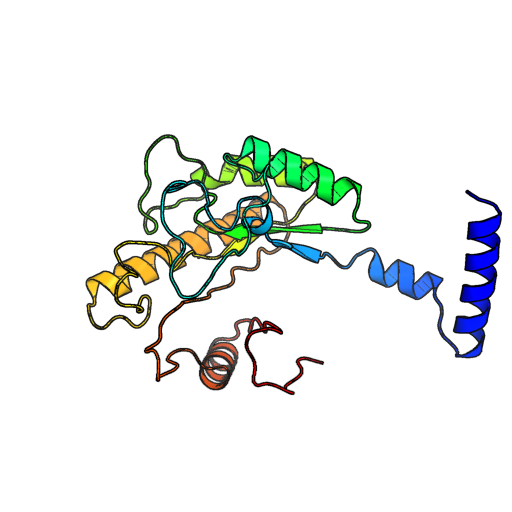Protein AF-A0A3L7LT89-F1 (afdb_monomer)

Mean predicted aligned error: 3.93 Å

Sequence (226 aa):
MNPALEQAWQLARQRYADIDVDVEQALTLLDPLPVSMNCWQGDDVAGFEDPSGALTGGVQATGNYPGKATNPEQLRADLEQAFSLIPGPKRLNLHAIYLEAEQPVARNAIEPAHFSRWVAWAREHQLGLDFNPTCFSYPLSADSFTLSHADDNIRQFWIEHCQASRRISAYFSRELGTASVMNIWVPDRLKDLTVGSAAFYLAYATSRGTALCMDAGHFHPTEVIS

Secondary structure (DSSP, 8-state):
--HHHHHHHHHHHHHHHTTT--HHHHHHHHTT--EEEEGGGTTTT-TTT-TTSPP-TT-------S----SHHHHHHHHHHHHHHS-S-EEEEEEGGG---SS---GGG--GGGGHHHHHHHHHTT-EEEEE---SSSGGGTTS-STT-SSHHHHHHHHHHHHHHHHHHHHHHHHHSSPPPB------EETTEESS-HHHHHHHHHHHT------TTSS-TT----

pLDDT: mean 95.19, std 5.86, range [66.88, 98.94]

Foldseek 3Di:
DPPVVVVVVVVVQVVCVVVVDHVVVVVVVQQADAAADELCVQAFVCADLHNPFDFDLPDGDDDDDPDGDDAPVSSLVVVVVVVVVDDHHYAYEDELSNFADPDRDQLLRDALVRCVVVLVSCQVVLHQYAYEYDQTRDPLCVVQDACPDPDPVRNVSSVSSLVRRVNNQVVSCVSNVHHYHYDYDGSRADPPGDPDDPVNQVVVCVVPVHDDDDDQVPDDVVDDPD

Nearest PDB structures (foldseek):
  1de5-assembly1_C  TM=9.778E-01  e=6.090E-29  Escherichia coli
  1d8w-assembly1_A  TM=9.162E-01  e=1.049E-26  Escherichia coli
  1d8w-assembly1_C  TM=9.107E-01  e=1.637E-26  Escherichia coli
  8jq5-assembly1_A  TM=9.780E-01  e=2.379E-21  Lacticaseibacillus rhamnosus
  8jq5-assembly1_C  TM=9.330E-01  e=3.222E-20  Lacticaseibacillus rhamnosus

Solvent-accessible surface area (backbone atoms only — not comparable to full-atom values): 13272 Å² total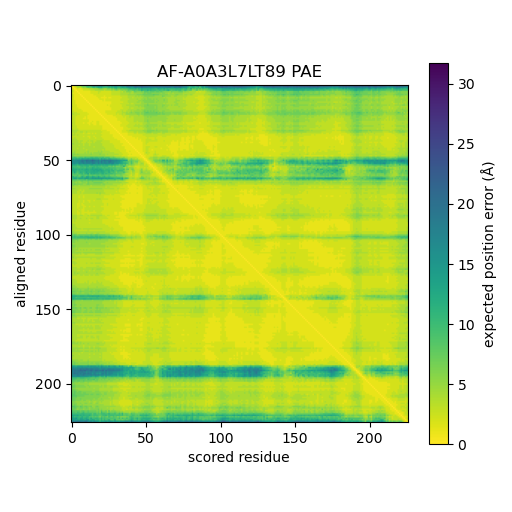; per-residue (Å²): 131,60,69,70,57,53,54,51,48,55,54,51,48,50,61,36,45,78,72,78,39,62,61,69,60,50,51,63,65,49,52,78,54,61,50,69,43,64,56,46,75,45,37,63,62,38,47,59,75,48,65,85,59,70,76,43,58,85,53,81,71,81,82,84,76,84,83,58,34,88,49,74,68,50,36,50,53,55,49,51,58,52,50,76,75,46,84,67,44,48,25,43,29,41,50,55,42,63,42,55,69,98,59,93,71,59,69,50,69,47,54,52,75,33,44,46,66,58,52,53,52,29,58,78,71,71,30,46,48,29,29,24,47,67,54,42,62,44,83,74,27,71,84,35,30,28,81,77,34,87,53,64,68,50,18,48,46,43,49,39,17,45,52,27,38,51,55,30,24,52,44,42,19,69,77,59,77,42,87,28,56,67,53,86,64,70,47,37,39,53,101,91,41,79,68,79,39,73,68,56,49,52,53,49,18,67,78,66,78,48,85,74,88,83,58,92,87,77,59,60,91,92,63,77,97,123

Structure (mmCIF, N/CA/C/O backbone):
data_AF-A0A3L7LT89-F1
#
_entry.id   AF-A0A3L7LT89-F1
#
loop_
_atom_site.group_PDB
_atom_site.id
_atom_site.type_symbol
_atom_site.label_atom_id
_atom_site.label_alt_id
_atom_site.label_comp_id
_atom_site.label_asym_id
_atom_site.label_entity_id
_atom_site.label_seq_id
_atom_site.pdbx_PDB_ins_code
_atom_site.Cartn_x
_atom_site.Cartn_y
_atom_site.Cartn_z
_atom_site.occupancy
_atom_site.B_iso_or_equiv
_atom_site.auth_seq_id
_atom_site.auth_comp_id
_atom_site.auth_asym_id
_atom_site.auth_atom_id
_atom_site.pdbx_PDB_model_num
ATOM 1 N N . MET A 1 1 ? -6.020 13.008 33.464 1.00 66.88 1 MET A N 1
ATOM 2 C CA . MET A 1 1 ? -6.968 13.237 32.353 1.00 66.88 1 MET A CA 1
ATOM 3 C C . MET A 1 1 ? -7.622 14.601 32.554 1.00 66.88 1 MET A C 1
ATOM 5 O O . MET A 1 1 ? -7.795 14.995 33.702 1.00 66.88 1 MET A O 1
ATOM 9 N N . ASN A 1 2 ? -7.901 15.354 31.487 1.00 93.12 2 ASN A N 1
ATOM 10 C CA . ASN A 1 2 ? -8.542 16.672 31.582 1.00 93.12 2 ASN A CA 1
ATOM 11 C C . ASN A 1 2 ? -9.999 16.505 32.078 1.00 93.12 2 ASN A C 1
ATOM 13 O O . ASN A 1 2 ? -10.747 15.788 31.414 1.00 93.12 2 ASN A O 1
ATOM 17 N N . PRO A 1 3 ? -10.428 17.147 33.185 1.00 93.69 3 PRO A N 1
ATOM 18 C CA . PRO A 1 3 ? -11.788 16.999 33.719 1.00 93.69 3 PRO A CA 1
ATOM 19 C C . PRO A 1 3 ? -12.899 17.328 32.714 1.00 93.69 3 PRO A C 1
ATOM 21 O O . PRO A 1 3 ? -13.942 16.681 32.718 1.00 93.69 3 PRO A O 1
ATOM 24 N N . ALA A 1 4 ? -12.666 18.294 31.820 1.00 96.62 4 ALA A N 1
ATOM 25 C CA . ALA A 1 4 ? -13.633 18.654 30.786 1.00 96.62 4 ALA A CA 1
ATOM 26 C C . ALA A 1 4 ? -13.807 17.540 29.736 1.00 96.62 4 ALA 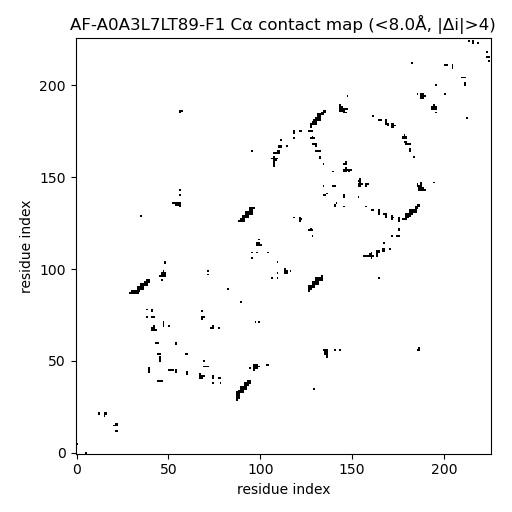A C 1
ATOM 28 O O . ALA A 1 4 ? -14.913 17.322 29.247 1.00 96.62 4 ALA A O 1
ATOM 29 N N . LEU A 1 5 ? -12.727 16.816 29.415 1.00 97.31 5 LEU A N 1
ATOM 30 C CA . LEU A 1 5 ? -12.760 15.692 28.477 1.00 97.31 5 LEU A CA 1
ATOM 31 C C . LEU A 1 5 ? -13.506 14.500 29.077 1.00 97.31 5 LEU A C 1
ATOM 33 O O . LEU A 1 5 ? -14.344 13.911 28.403 1.00 97.31 5 LEU A O 1
ATOM 37 N N . GLU A 1 6 ? -13.259 14.198 30.353 1.00 97.12 6 GLU A N 1
ATOM 38 C CA . GLU A 1 6 ? -13.971 13.131 31.062 1.00 97.12 6 GLU A CA 1
ATOM 39 C C . GLU A 1 6 ? -15.477 13.413 31.117 1.00 97.12 6 GLU A C 1
ATOM 41 O O . GLU A 1 6 ? -16.292 12.555 30.796 1.00 97.12 6 GLU A O 1
ATOM 46 N N . GLN A 1 7 ? -15.870 14.647 31.446 1.00 97.88 7 GLN A N 1
ATOM 47 C CA . GLN A 1 7 ? -17.282 15.019 31.471 1.00 97.88 7 GLN A CA 1
ATOM 48 C C . GLN A 1 7 ? -17.942 14.880 30.089 1.00 97.88 7 GLN A C 1
ATOM 50 O O . GLN A 1 7 ? -19.058 14.367 29.990 1.00 97.88 7 GLN A O 1
ATOM 55 N N . ALA A 1 8 ? -17.260 15.307 29.021 1.00 98.06 8 ALA A N 1
ATOM 56 C CA . ALA A 1 8 ? -17.751 15.145 27.655 1.00 98.06 8 ALA A CA 1
ATOM 57 C C . ALA A 1 8 ? -17.881 13.662 27.260 1.00 98.06 8 ALA A C 1
ATOM 59 O O . ALA A 1 8 ? -18.892 13.282 26.667 1.00 98.06 8 ALA A O 1
ATOM 60 N N . TRP A 1 9 ? -16.907 12.826 27.638 1.00 97.88 9 TRP A N 1
ATOM 61 C CA . TRP A 1 9 ? -16.944 11.378 27.425 1.00 97.88 9 TRP A CA 1
ATOM 62 C C . TRP A 1 9 ? -18.147 10.733 28.115 1.00 97.88 9 TRP A C 1
ATOM 64 O O . TRP A 1 9 ? -18.914 10.025 27.467 1.00 97.88 9 TRP A O 1
ATOM 74 N N . GLN A 1 10 ? -18.380 11.038 29.394 1.00 98.00 10 GLN A N 1
ATOM 75 C CA . GLN A 1 10 ? -19.507 10.480 30.147 1.00 98.00 10 GLN A CA 1
ATOM 76 C C . GLN A 1 10 ? -20.866 10.858 29.541 1.00 98.00 10 GLN A C 1
ATOM 78 O O . GLN A 1 10 ? -21.761 10.016 29.445 1.00 98.00 10 GLN A O 1
ATOM 83 N N . LEU A 1 11 ? -21.014 12.106 29.082 1.00 98.25 11 LEU A N 1
ATOM 84 C CA . LEU A 1 11 ? -22.220 12.548 28.382 1.00 98.25 11 LEU A CA 1
ATOM 85 C C . LEU A 1 11 ? -22.409 11.805 27.053 1.00 98.25 11 LEU A C 1
ATOM 87 O O . LEU A 1 11 ? -23.514 11.351 26.766 1.00 98.25 11 LEU A O 1
ATOM 91 N N . ALA A 1 12 ? -21.350 11.657 26.252 1.00 98.44 12 ALA A N 1
ATOM 92 C CA . ALA A 1 12 ? -21.408 10.916 24.993 1.00 98.44 12 ALA A CA 1
ATOM 93 C C . ALA A 1 12 ? -21.753 9.438 25.225 1.00 98.44 12 ALA A C 1
ATOM 95 O O . ALA A 1 12 ? -22.640 8.909 24.558 1.00 98.44 12 ALA A O 1
ATOM 96 N N . ARG A 1 13 ? -21.126 8.799 26.219 1.00 98.50 13 ARG A N 1
ATOM 97 C CA . ARG A 1 13 ? -21.401 7.414 26.611 1.00 98.50 13 ARG A CA 1
ATOM 98 C C . ARG A 1 13 ? -22.878 7.195 26.923 1.00 98.50 13 ARG A C 1
ATOM 100 O O . ARG A 1 13 ? -23.463 6.257 26.395 1.00 98.50 13 ARG A O 1
ATOM 107 N N . GLN A 1 14 ? -23.496 8.077 27.715 1.00 98.50 14 GLN A N 1
ATOM 108 C CA . GLN A 1 14 ? -24.930 7.976 28.003 1.00 98.50 14 GLN A CA 1
ATOM 109 C C . GLN A 1 14 ? -25.777 8.133 26.734 1.00 98.50 14 GLN A C 1
ATOM 111 O O . GLN A 1 14 ? -26.702 7.363 26.517 1.00 98.50 14 GLN A O 1
ATOM 116 N N . ARG A 1 15 ? -25.431 9.085 25.859 1.00 98.62 15 ARG A N 1
ATOM 117 C CA . ARG A 1 15 ? -26.169 9.328 24.609 1.00 98.62 15 ARG A CA 1
ATOM 118 C C . ARG A 1 15 ? -26.159 8.133 23.655 1.00 98.62 15 ARG A C 1
ATOM 120 O O . ARG A 1 15 ? -27.143 7.938 22.950 1.00 98.62 15 ARG A O 1
ATOM 127 N N . TYR A 1 16 ? -25.071 7.366 23.617 1.00 98.62 16 TYR A N 1
ATOM 128 C CA . TYR A 1 16 ? -25.002 6.113 22.860 1.00 98.62 16 TYR A CA 1
ATOM 129 C C . TYR A 1 16 ? -25.725 4.967 23.580 1.00 98.62 16 TYR A C 1
ATOM 131 O O . TYR A 1 16 ? -26.427 4.195 22.932 1.00 98.62 16 TYR A O 1
ATOM 139 N N . ALA A 1 17 ? -25.642 4.900 24.911 1.00 98.44 17 ALA A N 1
ATOM 140 C CA . ALA A 1 17 ? -26.388 3.917 25.695 1.00 98.44 17 ALA A CA 1
ATOM 141 C C . ALA A 1 17 ? -27.915 4.077 25.546 1.00 98.44 17 ALA A C 1
ATOM 143 O O . ALA A 1 17 ? -28.621 3.076 25.500 1.00 98.44 17 ALA A O 1
ATOM 144 N N . ASP A 1 18 ? -28.422 5.307 25.392 1.00 98.56 18 ASP A N 1
ATOM 145 C CA . ASP A 1 18 ? -29.847 5.591 25.144 1.00 98.56 18 ASP A CA 1
ATOM 146 C C . ASP A 1 18 ? -30.374 4.986 23.819 1.00 98.56 18 ASP A C 1
ATOM 148 O O . ASP A 1 18 ? -31.587 4.910 23.622 1.00 98.56 18 ASP A O 1
ATOM 152 N N . ILE A 1 19 ? -29.480 4.574 22.908 1.00 98.31 19 ILE A N 1
ATOM 153 C CA . ILE A 1 19 ? -29.793 3.869 21.651 1.00 98.31 19 ILE A CA 1
ATOM 154 C C . ILE A 1 19 ? -29.170 2.461 21.598 1.00 98.31 19 ILE A C 1
ATOM 156 O O . ILE A 1 19 ? -28.906 1.945 20.513 1.00 98.31 19 ILE A O 1
ATOM 160 N N . ASP A 1 20 ? -28.918 1.860 22.765 1.00 98.31 20 ASP A N 1
ATOM 161 C CA . ASP A 1 20 ? -28.387 0.500 22.936 1.00 98.31 20 ASP A CA 1
ATOM 162 C C . ASP A 1 20 ? -26.985 0.267 22.325 1.00 98.31 20 ASP A C 1
ATOM 164 O O . ASP A 1 20 ? -26.652 -0.839 21.896 1.00 98.31 20 ASP A O 1
ATOM 168 N N . VAL A 1 21 ? -26.130 1.300 22.301 1.00 98.44 21 VAL A N 1
ATOM 169 C CA . VAL A 1 21 ? -24.734 1.205 21.838 1.00 98.44 21 VAL A CA 1
ATOM 170 C C . VAL A 1 21 ? -23.755 1.273 23.015 1.00 98.44 21 VAL A C 1
ATOM 172 O O . VAL A 1 21 ? -23.645 2.297 23.691 1.00 98.44 21 VAL A O 1
ATOM 175 N N . ASP A 1 22 ? -22.985 0.199 23.218 1.00 98.38 22 ASP A N 1
ATOM 176 C CA . ASP A 1 22 ? -21.874 0.149 24.177 1.00 98.38 22 ASP A CA 1
ATOM 177 C C . ASP A 1 22 ? -20.581 0.691 23.543 1.00 98.38 22 ASP A C 1
ATOM 179 O O . ASP A 1 22 ? -19.919 0.035 22.734 1.00 98.38 22 ASP A O 1
ATOM 183 N N . VAL A 1 23 ? -20.213 1.916 23.921 1.00 98.25 23 VAL A N 1
ATOM 184 C CA . VAL A 1 23 ? -19.006 2.582 23.411 1.00 98.25 23 VAL A CA 1
ATOM 185 C C . VAL A 1 23 ? -17.707 1.990 23.960 1.00 98.25 23 VAL A C 1
ATOM 187 O O . VAL A 1 23 ? -16.695 2.055 23.271 1.00 98.25 23 VAL A O 1
ATOM 190 N N . GLU A 1 24 ? -17.709 1.390 25.153 1.00 98.00 24 GLU A N 1
ATOM 191 C CA . GLU A 1 24 ? -16.510 0.748 25.713 1.00 98.00 24 GLU A CA 1
ATOM 192 C C . GLU A 1 24 ? -16.220 -0.551 24.948 1.00 98.00 24 GLU A C 1
ATOM 194 O O . GLU A 1 24 ? -15.076 -0.838 24.576 1.00 98.00 24 GLU A O 1
ATOM 199 N N . GLN A 1 25 ? -17.277 -1.303 24.620 1.00 98.25 25 GLN A N 1
ATOM 200 C CA . GLN A 1 25 ? -17.174 -2.448 23.720 1.00 98.25 25 GLN A CA 1
ATOM 201 C C . GLN A 1 25 ? -16.720 -2.017 22.320 1.00 98.25 25 GLN A C 1
ATOM 203 O O . GLN A 1 25 ? -15.852 -2.668 21.740 1.00 98.25 25 GLN A O 1
ATOM 208 N N . ALA A 1 26 ? -17.257 -0.918 21.779 1.00 98.12 26 ALA A N 1
ATOM 209 C CA . ALA A 1 26 ? -16.853 -0.408 20.469 1.00 98.12 26 ALA A CA 1
ATOM 210 C C . ALA A 1 26 ? -15.359 -0.042 20.421 1.00 98.12 26 ALA A C 1
ATOM 212 O O . ALA A 1 26 ? -14.678 -0.407 19.464 1.00 98.12 26 ALA A O 1
ATOM 213 N N . LEU A 1 27 ? -14.830 0.617 21.459 1.00 97.62 27 LEU A N 1
ATOM 214 C CA . LEU A 1 27 ? -13.397 0.918 21.563 1.00 97.62 27 LEU A CA 1
ATOM 215 C C . LEU A 1 27 ? -12.553 -0.358 21.685 1.00 97.62 27 LEU A C 1
ATOM 217 O O . LEU A 1 27 ? -11.551 -0.497 20.989 1.00 97.62 27 LEU A O 1
ATOM 221 N N . THR A 1 28 ? -13.013 -1.337 22.468 1.00 97.81 28 THR A N 1
ATOM 222 C CA . THR A 1 28 ? -12.354 -2.652 22.573 1.00 97.81 28 THR A CA 1
ATOM 223 C C . THR A 1 28 ? -12.291 -3.373 21.220 1.00 97.81 28 THR A C 1
ATOM 225 O O . THR A 1 28 ? -11.311 -4.051 20.921 1.00 97.81 28 THR A O 1
ATOM 228 N N . LEU A 1 29 ? -13.329 -3.237 20.388 1.00 97.69 29 LEU A N 1
ATOM 229 C CA . LEU A 1 29 ? -13.367 -3.800 19.034 1.00 97.69 29 LEU A CA 1
ATOM 230 C C . LEU A 1 29 ? -12.529 -3.003 18.026 1.00 97.69 29 LEU A C 1
ATOM 232 O O . LEU A 1 29 ? -12.115 -3.575 17.021 1.00 97.69 29 LEU A O 1
ATOM 236 N N . LEU A 1 30 ? -12.279 -1.717 18.280 1.00 97.75 30 LEU A N 1
ATOM 237 C CA . LEU A 1 30 ? -11.456 -0.854 17.433 1.00 97.75 30 LEU A CA 1
ATOM 238 C C . LEU A 1 30 ? -9.956 -1.115 17.630 1.00 97.75 30 LEU A C 1
ATOM 240 O O . LEU A 1 30 ? -9.206 -1.151 16.655 1.00 97.75 30 LEU A O 1
ATOM 244 N N . ASP A 1 31 ? -9.530 -1.344 18.872 1.00 95.75 31 ASP A N 1
ATOM 245 C CA . ASP A 1 31 ? -8.126 -1.531 19.255 1.00 95.75 31 ASP A CA 1
ATOM 246 C C . ASP A 1 31 ? -7.355 -2.637 18.506 1.00 95.75 31 ASP A C 1
ATOM 248 O O . ASP A 1 31 ? -6.152 -2.471 18.321 1.00 95.75 31 ASP A O 1
ATOM 252 N N . PRO A 1 32 ? -7.951 -3.759 18.055 1.00 96.06 32 PRO A N 1
ATOM 253 C CA . PRO A 1 32 ? -7.229 -4.767 17.282 1.00 96.06 32 PRO A CA 1
ATOM 254 C C . PRO A 1 32 ? -7.306 -4.574 15.758 1.00 96.06 32 PRO A C 1
ATOM 256 O O . PRO A 1 32 ? -6.797 -5.436 15.045 1.00 96.06 32 PRO A O 1
ATOM 259 N N . LEU A 1 33 ? -7.941 -3.515 15.233 1.00 97.62 33 LEU A N 1
ATOM 260 C CA . LEU A 1 33 ? -8.157 -3.322 13.789 1.00 97.62 33 LEU A CA 1
ATOM 261 C C . LEU A 1 33 ? -7.038 -2.474 13.154 1.00 97.62 33 LEU A C 1
ATOM 263 O O . LEU A 1 33 ? -7.083 -1.245 13.235 1.00 97.62 33 LEU A O 1
ATOM 267 N N . PRO A 1 34 ? -6.023 -3.083 12.506 1.00 98.00 34 PRO A N 1
ATOM 268 C CA . PRO A 1 34 ? -4.916 -2.328 11.943 1.00 98.00 34 PRO A CA 1
ATOM 269 C C . PRO A 1 34 ? -5.321 -1.537 10.702 1.00 98.00 34 PRO A C 1
ATOM 271 O O . PRO A 1 34 ? -5.963 -2.064 9.793 1.00 98.00 34 PRO A O 1
ATOM 274 N N . VAL A 1 35 ? -4.819 -0.307 10.608 1.00 98.38 35 VAL A N 1
ATOM 275 C CA . VAL A 1 35 ? -4.850 0.478 9.367 1.00 98.38 35 VAL A CA 1
ATOM 276 C C . VAL A 1 35 ? -3.503 0.350 8.659 1.00 98.38 35 VAL A C 1
ATOM 278 O O . VAL A 1 35 ? -2.460 0.662 9.238 1.00 98.38 35 VAL A O 1
ATOM 281 N N . SER A 1 36 ? -3.511 -0.118 7.408 1.00 98.62 36 SER A N 1
ATOM 282 C CA . SER A 1 36 ? -2.303 -0.205 6.579 1.00 98.62 36 SER A CA 1
ATOM 283 C C . SER A 1 36 ? -2.059 1.113 5.855 1.00 98.62 36 SER A C 1
ATOM 285 O O . SER A 1 36 ? -2.773 1.462 4.917 1.00 98.62 36 SER A O 1
ATOM 287 N N . MET A 1 37 ? -1.080 1.875 6.337 1.00 98.62 37 MET A N 1
ATOM 288 C CA . MET A 1 37 ? -0.753 3.206 5.833 1.00 98.62 37 MET A CA 1
ATOM 289 C C . MET A 1 37 ? 0.194 3.106 4.642 1.00 98.62 37 MET A C 1
ATOM 291 O O . MET A 1 37 ? 1.153 2.340 4.659 1.00 98.62 37 MET A O 1
ATOM 295 N N . ASN A 1 38 ? -0.055 3.884 3.599 1.00 98.38 38 ASN A N 1
ATOM 296 C CA . ASN A 1 38 ? 0.738 3.879 2.381 1.00 98.38 38 ASN A CA 1
ATOM 297 C C . ASN A 1 38 ? 2.051 4.663 2.519 1.00 98.38 38 ASN A C 1
ATOM 299 O O . ASN A 1 38 ? 2.039 5.840 2.870 1.00 98.38 38 ASN A O 1
ATOM 303 N N . CYS A 1 39 ? 3.185 4.041 2.175 1.00 98.25 39 CYS A N 1
ATOM 304 C CA . CYS A 1 39 ? 4.497 4.692 2.282 1.00 98.25 39 CYS A CA 1
ATOM 305 C C . CYS A 1 39 ? 4.669 5.864 1.306 1.00 98.25 39 CYS A C 1
ATOM 307 O O . CYS A 1 39 ? 5.354 6.834 1.612 1.00 98.25 39 CYS A O 1
ATOM 309 N N . TRP A 1 40 ? 4.017 5.793 0.145 1.00 97.62 40 TRP A N 1
ATOM 310 C CA . TRP A 1 40 ? 4.261 6.709 -0.967 1.00 97.62 40 TRP A CA 1
ATOM 311 C C . TRP A 1 40 ? 3.737 8.125 -0.781 1.00 97.62 40 TRP A C 1
ATOM 313 O O . TRP A 1 40 ? 4.030 9.003 -1.587 1.00 97.62 40 TRP A O 1
ATOM 323 N N . GLN A 1 41 ? 2.976 8.359 0.287 1.00 97.75 41 GLN A N 1
ATOM 324 C CA . GLN A 1 41 ? 2.584 9.708 0.668 1.00 97.75 41 GLN A CA 1
ATOM 325 C C . GLN A 1 41 ? 3.767 10.536 1.191 1.00 97.75 41 GLN A C 1
ATOM 327 O O . GLN A 1 41 ? 3.714 11.759 1.135 1.00 97.75 41 GLN A O 1
ATOM 332 N N . GLY A 1 42 ? 4.821 9.900 1.714 1.00 97.38 42 GLY A N 1
ATOM 333 C CA . GLY A 1 42 ? 5.947 10.628 2.305 1.00 97.38 42 GLY A CA 1
ATOM 334 C C . GLY A 1 42 ? 6.901 11.265 1.289 1.00 97.38 42 GLY A C 1
ATOM 335 O O . GLY A 1 42 ? 7.661 12.158 1.651 1.00 97.38 42 GLY A O 1
ATOM 336 N N . ASP A 1 43 ? 6.880 10.829 0.029 1.00 96.75 43 ASP A N 1
ATOM 337 C CA . ASP A 1 43 ? 7.866 11.219 -0.989 1.00 96.75 43 ASP A CA 1
ATOM 338 C C . ASP A 1 43 ? 7.265 11.508 -2.377 1.00 96.75 43 ASP A C 1
ATOM 340 O O . ASP A 1 43 ? 7.996 11.600 -3.369 1.00 96.75 43 ASP A O 1
ATOM 344 N N . ASP A 1 44 ? 5.945 11.677 -2.456 1.00 96.38 44 ASP A N 1
ATOM 345 C CA . ASP A 1 44 ? 5.202 11.897 -3.702 1.00 96.38 44 ASP A CA 1
ATOM 346 C C . ASP A 1 44 ? 5.345 10.746 -4.717 1.00 96.38 44 ASP A C 1
ATOM 348 O O . ASP A 1 44 ? 5.395 10.972 -5.929 1.00 96.38 44 ASP A O 1
ATOM 352 N N . VAL A 1 45 ? 5.396 9.497 -4.237 1.00 95.56 45 VAL A N 1
ATOM 353 C CA . VAL A 1 45 ? 5.538 8.286 -5.074 1.00 95.56 45 VAL A CA 1
ATOM 354 C C . VAL A 1 45 ? 6.853 8.246 -5.870 1.00 95.56 45 VAL A C 1
ATOM 356 O O . VAL A 1 45 ? 6.929 7.614 -6.925 1.00 95.56 45 VAL A O 1
ATOM 359 N N . ALA A 1 46 ? 7.900 8.922 -5.389 1.00 95.19 46 ALA A N 1
ATOM 360 C CA . ALA A 1 46 ? 9.206 8.922 -6.048 1.00 95.19 46 ALA A CA 1
ATOM 361 C C . ALA A 1 46 ? 9.909 7.558 -5.927 1.00 95.19 46 ALA A C 1
ATOM 363 O O . ALA A 1 46 ? 10.464 7.046 -6.901 1.00 95.19 46 ALA A O 1
ATOM 364 N N . GLY A 1 47 ? 9.857 6.947 -4.742 1.00 95.94 47 GLY A N 1
ATOM 365 C CA . GLY A 1 47 ? 10.646 5.772 -4.405 1.00 95.94 47 GLY A CA 1
ATOM 366 C C . GLY A 1 47 ? 12.150 6.065 -4.379 1.00 95.94 47 GLY A C 1
ATOM 367 O O . GLY A 1 47 ? 12.603 7.209 -4.425 1.00 95.94 47 GLY A O 1
ATOM 368 N N . PHE A 1 48 ? 12.942 4.998 -4.309 1.00 96.25 48 PHE A N 1
ATOM 369 C CA . PHE A 1 48 ? 14.402 5.056 -4.191 1.00 96.25 48 PHE A CA 1
ATOM 370 C C . PHE A 1 48 ? 15.133 4.378 -5.359 1.00 96.25 48 PHE A C 1
ATOM 372 O O . PHE A 1 48 ? 16.359 4.374 -5.388 1.00 96.25 48 PHE A O 1
ATOM 379 N N . GLU A 1 49 ? 14.393 3.823 -6.327 1.00 91.88 49 GLU A N 1
ATOM 380 C CA . GLU A 1 49 ? 14.951 3.262 -7.568 1.00 91.88 49 GLU A CA 1
ATOM 381 C C . GLU A 1 49 ? 15.483 4.365 -8.500 1.00 91.88 49 GLU A C 1
ATOM 383 O O . GLU A 1 49 ? 16.623 4.297 -8.953 1.00 91.88 49 GLU A O 1
ATOM 388 N N . ASP A 1 50 ? 14.660 5.381 -8.773 1.00 88.38 50 ASP A N 1
ATOM 389 C CA . ASP A 1 50 ? 15.014 6.565 -9.564 1.00 88.38 50 ASP A CA 1
ATOM 390 C C . ASP A 1 50 ? 14.262 7.795 -9.021 1.00 88.38 50 ASP A C 1
ATOM 392 O O . ASP A 1 50 ? 13.206 8.163 -9.543 1.00 88.38 50 ASP A O 1
ATOM 396 N N . PRO A 1 51 ? 14.794 8.462 -7.979 1.00 76.38 51 PRO A N 1
ATOM 397 C CA . PRO A 1 51 ? 14.136 9.612 -7.351 1.00 76.38 51 PRO A CA 1
ATOM 398 C C . PRO A 1 51 ? 13.967 10.825 -8.282 1.00 76.38 51 PRO A C 1
ATOM 400 O O . PRO A 1 51 ? 13.259 11.774 -7.942 1.00 76.38 51 PRO A O 1
ATOM 403 N N . SER A 1 52 ? 14.658 10.829 -9.428 1.00 80.31 52 SER A N 1
ATOM 404 C CA . SER A 1 52 ? 14.596 11.893 -10.435 1.00 80.31 52 SER A CA 1
ATOM 405 C C . SER A 1 52 ? 13.586 11.617 -11.552 1.00 80.31 52 SER A C 1
ATOM 407 O O . SER A 1 52 ? 13.280 12.516 -12.342 1.00 80.31 52 SER A O 1
ATOM 409 N N . GLY A 1 53 ? 13.069 10.389 -11.614 1.00 81.88 53 GLY A N 1
ATOM 410 C CA . GLY A 1 53 ? 12.129 9.942 -12.624 1.00 81.88 53 GLY A CA 1
ATOM 411 C C . GLY A 1 53 ? 10.783 10.660 -12.532 1.00 81.88 53 GLY A C 1
ATOM 412 O O . GLY A 1 53 ? 10.308 11.042 -11.463 1.00 81.88 53 GLY A O 1
ATOM 413 N N . ALA A 1 54 ? 10.136 10.835 -13.683 1.00 85.25 54 ALA A N 1
ATOM 414 C CA . ALA A 1 54 ? 8.776 11.353 -13.725 1.00 85.25 54 ALA A CA 1
ATOM 415 C C . ALA A 1 54 ? 7.773 10.276 -13.286 1.00 85.25 54 ALA A C 1
ATOM 417 O O . ALA A 1 54 ? 7.869 9.117 -13.698 1.00 85.25 54 ALA A O 1
ATOM 418 N N . LEU A 1 55 ? 6.760 10.677 -12.516 1.00 88.88 55 LEU A N 1
ATOM 419 C CA . LEU A 1 55 ? 5.638 9.808 -12.174 1.00 88.88 55 LEU A CA 1
ATOM 420 C C . LEU A 1 55 ? 4.736 9.598 -13.404 1.00 88.88 55 LEU A C 1
ATOM 422 O O . LEU A 1 55 ? 4.252 10.562 -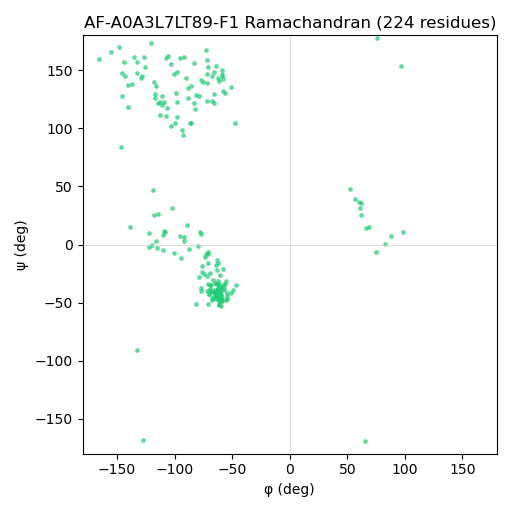14.002 1.00 88.88 55 LEU A O 1
ATOM 426 N N . THR A 1 56 ? 4.522 8.339 -13.798 1.00 89.56 56 THR A N 1
ATOM 427 C CA . THR A 1 56 ? 3.690 7.952 -14.951 1.00 89.56 56 THR A CA 1
ATOM 428 C C . THR A 1 56 ? 2.634 6.902 -14.567 1.00 89.56 56 THR A C 1
ATOM 430 O O . THR A 1 56 ? 2.344 6.685 -13.394 1.00 89.56 56 THR A O 1
ATOM 433 N N . GLY A 1 57 ? 1.967 6.283 -15.549 1.00 83.50 57 GLY A N 1
ATOM 434 C CA . GLY A 1 57 ? 0.907 5.289 -15.314 1.00 83.50 57 GLY A CA 1
ATOM 435 C C . GLY A 1 57 ? -0.477 5.886 -15.026 1.00 83.50 57 GLY A C 1
ATOM 436 O O . GLY A 1 57 ? -1.455 5.157 -14.869 1.00 83.50 57 GLY A O 1
ATOM 437 N N . GLY A 1 58 ? -0.605 7.215 -15.029 1.00 82.25 58 GLY A N 1
ATOM 438 C CA . GLY A 1 58 ? -1.842 7.929 -14.687 1.00 82.25 58 GLY A CA 1
ATOM 439 C C . GLY A 1 58 ? -2.018 8.231 -13.211 1.00 82.25 58 GLY A C 1
ATOM 440 O O . GLY A 1 58 ? -3.086 8.701 -12.836 1.00 82.25 58 GLY A O 1
ATOM 441 N N . VAL A 1 59 ? -0.995 7.971 -12.402 1.00 83.62 59 VAL A N 1
ATOM 442 C CA . VAL A 1 59 ? -0.912 8.464 -11.030 1.00 83.62 59 VAL A CA 1
ATOM 443 C C . VAL A 1 59 ? -0.207 9.815 -11.060 1.00 83.62 59 VAL A C 1
ATOM 445 O O . VAL A 1 59 ? 0.692 10.036 -11.874 1.00 83.62 59 VAL A O 1
ATOM 448 N N . GLN A 1 60 ? -0.640 10.735 -10.205 1.00 86.31 60 GLN A N 1
ATOM 449 C CA . GLN A 1 60 ? -0.047 12.059 -10.073 1.00 86.31 60 GLN A CA 1
ATOM 450 C C . GLN A 1 60 ? -0.010 12.449 -8.597 1.00 86.31 60 GLN A C 1
ATOM 452 O O . GLN A 1 60 ? -0.994 12.261 -7.885 1.00 86.31 60 GLN A O 1
ATOM 457 N N . ALA A 1 61 ? 1.103 13.036 -8.169 1.00 87.75 61 ALA A N 1
ATOM 458 C CA . ALA A 1 61 ? 1.169 13.849 -6.965 1.00 87.75 61 ALA A CA 1
ATOM 459 C C . ALA A 1 61 ? 1.091 15.318 -7.395 1.00 87.75 61 ALA A C 1
ATOM 461 O O . ALA A 1 61 ? 1.774 15.736 -8.333 1.00 87.75 61 ALA A O 1
ATOM 462 N N . THR A 1 62 ? 0.209 16.093 -6.767 1.00 86.50 62 THR A N 1
ATOM 463 C CA . THR A 1 62 ? -0.039 17.492 -7.137 1.00 86.50 62 THR A CA 1
ATOM 464 C C . THR A 1 62 ? 0.315 18.428 -5.996 1.00 86.50 62 THR A C 1
ATOM 466 O O . THR A 1 62 ? -0.054 18.173 -4.852 1.00 86.50 62 THR A O 1
ATOM 469 N N . GLY A 1 63 ? 0.922 19.565 -6.333 1.00 83.75 63 GLY A N 1
ATOM 470 C CA . GLY A 1 63 ? 1.417 20.533 -5.357 1.00 83.75 63 GLY A CA 1
ATOM 471 C C . GLY A 1 63 ? 2.907 20.337 -5.073 1.00 83.75 63 GLY A C 1
ATOM 472 O O . GLY A 1 63 ? 3.439 19.250 -5.235 1.00 83.75 63 GLY A O 1
ATOM 473 N N . ASN A 1 64 ? 3.579 21.419 -4.673 1.00 91.25 64 ASN A N 1
ATOM 474 C CA . ASN A 1 64 ? 5.023 21.447 -4.411 1.00 91.25 64 ASN A CA 1
ATOM 475 C C . ASN A 1 64 ? 5.291 21.816 -2.943 1.00 91.25 64 ASN A C 1
ATOM 477 O O . ASN A 1 64 ? 6.064 22.735 -2.661 1.00 91.25 64 ASN A O 1
ATOM 481 N N . TYR A 1 65 ? 4.574 21.186 -2.007 1.00 96.06 65 TYR A N 1
ATOM 482 C CA . TYR A 1 65 ? 4.795 21.449 -0.585 1.00 96.06 65 TYR A CA 1
ATOM 483 C C . TYR A 1 65 ? 6.208 20.968 -0.199 1.00 96.06 65 TYR A C 1
ATOM 485 O O . TYR A 1 65 ? 6.583 19.852 -0.559 1.00 96.06 65 TYR A O 1
ATOM 493 N N . PRO A 1 66 ? 7.038 21.797 0.461 1.00 95.94 66 PRO A N 1
ATOM 494 C CA . PRO A 1 66 ? 8.420 21.428 0.753 1.00 95.94 66 PRO A CA 1
ATOM 495 C C . PRO A 1 66 ? 8.501 20.348 1.841 1.00 95.94 66 PRO A C 1
ATOM 497 O O . PRO A 1 66 ? 7.605 20.225 2.670 1.00 95.94 66 PRO A O 1
ATOM 500 N N . GLY A 1 67 ? 9.629 19.633 1.892 1.00 96.12 67 GLY A N 1
ATOM 501 C CA . GLY A 1 67 ? 9.956 18.731 3.004 1.00 96.12 67 GLY A CA 1
ATOM 502 C C . GLY A 1 67 ? 9.662 17.250 2.776 1.00 96.12 67 GLY A C 1
ATOM 503 O O . GLY A 1 67 ? 9.749 16.493 3.731 1.00 96.12 67 GLY A O 1
ATOM 504 N N . LYS A 1 68 ? 9.348 16.830 1.545 1.00 96.69 68 LYS A N 1
ATOM 505 C CA . LYS A 1 68 ? 9.185 15.407 1.223 1.00 96.69 68 LYS A CA 1
ATOM 506 C C . LYS A 1 68 ? 10.457 14.599 1.508 1.00 96.69 68 LYS A C 1
ATOM 508 O O . LYS A 1 68 ? 11.567 15.101 1.294 1.00 96.69 68 LYS A O 1
ATOM 513 N N . ALA A 1 69 ? 10.294 13.343 1.914 1.00 97.69 69 ALA A N 1
ATOM 514 C CA . ALA A 1 69 ? 11.405 12.421 2.085 1.00 97.69 69 ALA A CA 1
ATOM 515 C C . ALA A 1 69 ? 12.132 12.180 0.753 1.00 97.69 69 ALA A C 1
ATOM 517 O O . ALA A 1 69 ? 11.526 12.102 -0.314 1.00 97.69 69 ALA A O 1
ATOM 518 N N . THR A 1 70 ? 13.455 12.048 0.818 1.00 96.50 70 THR A N 1
ATOM 519 C CA . THR A 1 70 ? 14.318 11.800 -0.354 1.00 96.50 70 THR A CA 1
ATOM 520 C C . THR A 1 70 ? 15.147 10.524 -0.230 1.00 96.50 70 THR A C 1
ATOM 522 O O . THR A 1 70 ? 15.903 10.182 -1.136 1.00 96.50 70 THR A O 1
ATOM 525 N N . ASN A 1 71 ? 15.033 9.824 0.899 1.00 97.19 71 ASN A N 1
ATOM 526 C CA . ASN A 1 71 ? 15.731 8.576 1.180 1.00 97.19 71 ASN A CA 1
ATOM 527 C C . ASN A 1 71 ? 14.958 7.738 2.221 1.00 97.19 71 ASN A C 1
ATOM 529 O O . ASN A 1 71 ? 14.058 8.266 2.888 1.00 97.19 71 ASN A O 1
ATOM 533 N N . PRO A 1 72 ? 15.301 6.445 2.375 1.00 98.12 72 PRO A N 1
ATOM 534 C CA . PRO A 1 72 ? 14.625 5.542 3.303 1.00 98.12 72 PRO A CA 1
ATOM 535 C C . PRO A 1 72 ? 14.637 6.014 4.761 1.00 98.12 72 PRO A C 1
ATOM 537 O O . PRO A 1 72 ? 13.650 5.840 5.471 1.00 98.12 72 PRO A O 1
ATOM 540 N N . GLU A 1 73 ? 15.743 6.599 5.227 1.00 98.31 73 GLU A N 1
ATOM 541 C CA . GLU A 1 73 ? 15.895 7.078 6.603 1.00 98.31 73 GLU A CA 1
ATOM 542 C C . GLU A 1 73 ? 14.946 8.239 6.915 1.00 98.31 73 GLU A C 1
ATOM 544 O O . GLU A 1 73 ? 14.275 8.215 7.945 1.00 98.31 73 GLU A O 1
ATOM 549 N N . GLN A 1 74 ? 14.845 9.219 6.013 1.00 98.50 74 GLN A N 1
ATOM 550 C CA . GLN A 1 74 ? 13.886 10.319 6.134 1.00 98.50 74 GLN A CA 1
ATOM 551 C C . GLN A 1 74 ? 12.449 9.802 6.115 1.00 98.50 74 GLN A C 1
ATOM 553 O O . GLN A 1 74 ? 11.667 10.163 6.986 1.00 98.50 74 GLN A O 1
ATOM 558 N N . LEU A 1 75 ? 12.121 8.896 5.186 1.00 98.75 75 LEU A N 1
ATOM 559 C CA . LEU A 1 75 ? 10.766 8.357 5.087 1.00 98.75 75 LEU A CA 1
ATOM 560 C C . LEU A 1 75 ? 10.357 7.598 6.358 1.00 98.75 75 LEU A C 1
ATOM 562 O O . LEU A 1 75 ? 9.226 7.732 6.816 1.00 98.75 75 LEU A O 1
ATOM 566 N N . ARG A 1 76 ? 11.268 6.820 6.955 1.00 98.75 76 ARG A N 1
ATOM 567 C CA . ARG A 1 76 ? 11.020 6.160 8.246 1.00 98.75 76 ARG A CA 1
ATOM 568 C C . ARG A 1 76 ? 10.787 7.167 9.371 1.00 98.75 76 ARG A C 1
ATOM 570 O O . ARG A 1 76 ? 9.826 6.998 10.115 1.00 98.75 76 ARG A O 1
ATOM 577 N N . ALA A 1 77 ? 11.592 8.225 9.454 1.00 98.75 77 ALA A N 1
ATOM 578 C CA . ALA A 1 77 ? 11.407 9.278 10.453 1.00 98.75 77 ALA A CA 1
ATOM 579 C C . ALA A 1 77 ? 10.053 10.000 10.298 1.00 98.75 77 ALA A C 1
ATOM 581 O O . ALA A 1 77 ? 9.354 10.230 11.287 1.00 98.75 77 ALA A O 1
ATOM 582 N N . ASP A 1 78 ? 9.640 10.293 9.062 1.00 98.75 78 ASP A N 1
ATOM 583 C CA . ASP A 1 78 ? 8.337 10.903 8.774 1.00 98.75 78 ASP A CA 1
ATOM 584 C C . ASP A 1 78 ? 7.180 9.973 9.176 1.00 98.75 78 ASP A C 1
ATOM 586 O O . ASP A 1 78 ? 6.196 10.409 9.785 1.00 98.75 78 ASP A O 1
ATOM 590 N N . LEU A 1 79 ? 7.313 8.671 8.893 1.00 98.69 79 LEU A N 1
ATOM 591 C CA . LEU A 1 79 ? 6.350 7.648 9.303 1.00 98.69 79 LEU A CA 1
ATOM 592 C C . LEU A 1 79 ? 6.260 7.527 10.827 1.00 98.69 79 LEU A C 1
ATOM 594 O O . LEU A 1 79 ? 5.155 7.484 11.359 1.00 98.69 79 LEU A O 1
ATOM 598 N N . GLU A 1 80 ? 7.383 7.521 11.545 1.00 98.56 80 GLU A N 1
ATOM 599 C CA . GLU A 1 80 ? 7.408 7.494 13.014 1.00 98.56 80 GLU A CA 1
ATOM 600 C C . GLU A 1 80 ? 6.694 8.710 13.612 1.00 98.56 80 GLU A C 1
ATOM 602 O O . GLU A 1 80 ? 5.869 8.570 14.524 1.00 98.56 80 GLU A O 1
ATOM 607 N N . GLN A 1 81 ? 6.942 9.899 13.054 1.00 98.62 81 GLN A N 1
ATOM 608 C CA . GLN A 1 81 ? 6.256 11.114 13.473 1.00 98.62 81 GLN A CA 1
ATOM 609 C C . GLN A 1 81 ? 4.745 11.004 13.242 1.00 98.62 81 GLN A C 1
ATOM 611 O O . GLN A 1 81 ? 3.971 11.318 14.149 1.00 98.62 81 GLN A O 1
ATOM 616 N N . ALA A 1 82 ? 4.309 10.516 12.078 1.00 98.56 82 ALA A N 1
ATOM 617 C CA . ALA A 1 82 ? 2.893 10.283 11.803 1.00 98.56 82 ALA A CA 1
ATOM 618 C C . ALA A 1 82 ? 2.291 9.241 12.761 1.00 98.56 82 ALA A C 1
ATOM 620 O O . ALA A 1 82 ? 1.215 9.454 13.321 1.00 98.56 82 ALA A O 1
ATOM 621 N N . PHE A 1 83 ? 2.994 8.137 13.010 1.00 97.88 83 PHE A N 1
ATOM 622 C CA . PHE A 1 83 ? 2.518 7.056 13.870 1.00 97.88 83 PHE A CA 1
ATOM 623 C C . PHE A 1 83 ? 2.357 7.492 15.323 1.00 97.88 83 PHE A C 1
ATOM 625 O O . PHE A 1 83 ? 1.417 7.036 15.970 1.00 97.88 83 PHE A O 1
ATOM 632 N N . SER A 1 84 ? 3.200 8.407 15.812 1.00 97.81 84 SER A N 1
ATOM 633 C CA . SER A 1 84 ? 3.070 8.983 17.159 1.00 97.81 84 SER A CA 1
ATOM 634 C C . SER A 1 84 ? 1.775 9.783 17.365 1.00 97.81 84 SER A C 1
ATOM 636 O O . SER A 1 84 ? 1.328 9.958 18.498 1.00 97.81 84 SER A O 1
ATOM 638 N N . LEU A 1 85 ? 1.160 10.254 16.275 1.00 98.38 85 LEU A N 1
ATOM 639 C CA . LEU A 1 85 ? -0.047 11.084 16.282 1.00 98.38 85 LEU A CA 1
ATOM 640 C C . LEU A 1 85 ? -1.324 10.293 15.968 1.00 98.38 85 LEU A C 1
ATOM 642 O O . LEU A 1 85 ? -2.422 10.839 16.066 1.00 98.38 85 LEU A O 1
ATOM 646 N N . ILE A 1 86 ? -1.198 9.023 15.583 1.00 98.25 86 ILE A N 1
ATOM 647 C CA . ILE A 1 86 ? -2.318 8.175 15.172 1.00 98.25 86 ILE A CA 1
ATOM 648 C C . ILE A 1 86 ? -2.493 7.076 16.228 1.00 98.25 86 ILE A C 1
ATOM 650 O O . ILE A 1 86 ? -1.550 6.323 16.471 1.00 98.25 86 ILE A O 1
ATOM 654 N N . PRO A 1 87 ? -3.667 6.927 16.861 1.00 97.06 87 PRO A N 1
ATOM 655 C CA . PRO A 1 87 ? -3.906 5.850 17.819 1.00 97.06 87 PRO A CA 1
ATOM 656 C C . PRO A 1 87 ? -4.060 4.486 17.128 1.00 97.06 87 PRO A C 1
ATOM 658 O O . PRO A 1 87 ? -4.208 4.400 15.908 1.00 97.06 87 PRO A O 1
ATOM 661 N N . GLY A 1 88 ? -4.025 3.414 17.918 1.00 96.19 88 GLY A N 1
ATOM 662 C CA . GLY A 1 88 ? -4.324 2.057 17.459 1.00 96.19 88 GLY A CA 1
ATOM 663 C C . GLY A 1 88 ? -3.217 1.381 16.636 1.00 96.19 88 GLY A C 1
ATOM 664 O O . GLY A 1 88 ? -2.159 1.967 16.373 1.00 96.19 88 GLY A O 1
ATOM 665 N N . PRO A 1 89 ? -3.429 0.119 16.245 1.00 96.88 89 PRO A N 1
ATOM 666 C CA . PRO A 1 89 ? -2.465 -0.664 15.494 1.00 96.88 89 PRO A CA 1
ATOM 667 C C . PRO A 1 89 ? -2.363 -0.176 14.052 1.00 96.88 89 PRO A C 1
ATOM 669 O O . PRO A 1 89 ? -3.329 0.273 13.432 1.00 96.88 89 PRO A O 1
ATOM 672 N N . LYS A 1 90 ? -1.159 -0.286 13.502 1.00 98.06 90 LYS A N 1
ATOM 673 C CA . LYS A 1 90 ? -0.838 0.146 12.145 1.00 98.06 90 LYS A CA 1
ATOM 674 C C . LYS A 1 90 ? -0.066 -0.937 11.413 1.00 98.06 90 LYS A C 1
ATOM 676 O O . LYS A 1 90 ? 0.588 -1.792 12.011 1.00 98.06 90 LYS A O 1
ATOM 681 N N . ARG A 1 91 ? -0.143 -0.879 10.094 1.00 98.81 91 ARG A N 1
ATOM 682 C CA . ARG A 1 91 ? 0.750 -1.580 9.171 1.00 98.81 91 ARG A CA 1
ATOM 683 C C . ARG A 1 91 ? 1.329 -0.556 8.209 1.00 98.81 91 ARG A C 1
ATOM 685 O O . ARG A 1 91 ? 0.769 0.530 8.060 1.00 98.81 91 ARG A O 1
ATOM 692 N N . LEU A 1 92 ? 2.424 -0.905 7.551 1.00 98.88 92 LEU A N 1
ATOM 693 C CA . LEU A 1 92 ? 2.969 -0.104 6.461 1.00 98.88 92 LEU A CA 1
ATOM 694 C C . LEU A 1 92 ? 2.801 -0.859 5.143 1.00 98.88 92 LEU A C 1
ATOM 696 O O . LEU A 1 92 ? 3.213 -2.011 5.015 1.00 98.88 92 LEU A O 1
ATOM 700 N N . ASN A 1 93 ? 2.212 -0.192 4.159 1.00 98.88 93 ASN A N 1
ATOM 701 C CA . ASN A 1 93 ? 2.026 -0.699 2.813 1.00 98.88 93 ASN A CA 1
ATOM 702 C C . ASN A 1 93 ? 3.133 -0.158 1.903 1.00 98.88 93 ASN A C 1
ATOM 704 O O . ASN A 1 93 ? 3.175 1.041 1.612 1.00 98.88 93 ASN A O 1
ATOM 708 N N . LEU A 1 94 ? 4.037 -1.044 1.484 1.00 98.88 94 LEU A N 1
ATOM 709 C CA . LEU A 1 94 ? 5.220 -0.716 0.695 1.00 98.88 94 LEU A CA 1
ATOM 710 C C . LEU A 1 94 ? 4.998 -0.970 -0.798 1.00 98.88 94 LEU A C 1
ATOM 712 O O . LEU A 1 94 ? 4.319 -1.913 -1.204 1.00 98.88 94 LEU A O 1
ATOM 716 N N . HIS A 1 95 ? 5.647 -0.166 -1.632 1.00 98.75 95 HIS A N 1
ATOM 717 C CA . HIS A 1 95 ? 5.782 -0.433 -3.064 1.00 98.75 95 HIS A CA 1
ATOM 718 C C . HIS A 1 95 ? 7.185 -0.963 -3.386 1.00 98.75 95 HIS A C 1
ATOM 720 O O . HIS A 1 95 ? 8.151 -0.665 -2.685 1.00 98.75 95 HIS A O 1
ATOM 726 N N . ALA A 1 96 ? 7.326 -1.714 -4.478 1.00 98.69 96 ALA A N 1
ATOM 727 C CA . ALA A 1 96 ? 8.611 -2.286 -4.877 1.00 98.69 96 ALA A CA 1
ATOM 728 C C . ALA A 1 96 ? 9.711 -1.246 -5.160 1.00 98.69 96 ALA A C 1
ATOM 730 O O . ALA A 1 96 ? 10.886 -1.546 -4.981 1.00 98.69 96 ALA A O 1
ATOM 731 N N . ILE A 1 97 ? 9.344 -0.023 -5.550 1.00 98.12 97 ILE A N 1
ATOM 732 C CA . ILE A 1 97 ? 10.291 1.088 -5.765 1.00 98.12 97 ILE A CA 1
ATOM 733 C C . ILE A 1 97 ? 10.894 1.648 -4.470 1.00 98.12 97 ILE A C 1
ATOM 735 O O . ILE A 1 97 ? 11.825 2.438 -4.543 1.00 98.12 97 ILE A O 1
ATOM 739 N N . TYR A 1 98 ? 10.416 1.228 -3.295 1.00 98.56 98 TYR A N 1
ATOM 740 C CA . TYR A 1 98 ? 10.986 1.593 -1.988 1.00 98.56 98 TYR A CA 1
ATOM 741 C C . TYR A 1 98 ? 12.079 0.616 -1.530 1.00 98.56 98 TYR A C 1
ATOM 743 O O . TYR A 1 98 ? 12.411 0.564 -0.344 1.00 98.56 98 TYR A O 1
ATOM 751 N N . LEU A 1 99 ? 12.612 -0.189 -2.454 1.00 98.44 99 LEU A N 1
ATOM 752 C CA . LEU A 1 99 ? 13.746 -1.067 -2.199 1.00 98.44 99 LEU A CA 1
ATOM 753 C C . LEU A 1 99 ? 14.978 -0.277 -1.732 1.00 98.44 99 LEU A C 1
ATOM 755 O O . LEU A 1 99 ? 15.200 0.858 -2.146 1.00 98.44 99 LEU A O 1
ATOM 759 N N . GLU A 1 100 ? 15.809 -0.912 -0.915 1.00 98.19 100 GLU A N 1
ATOM 760 C CA . GLU A 1 100 ? 17.106 -0.387 -0.495 1.00 98.19 100 GLU A CA 1
ATOM 761 C C . GLU A 1 100 ? 18.214 -1.253 -1.101 1.00 98.19 100 GLU A C 1
ATOM 763 O O . GLU A 1 100 ? 18.373 -2.420 -0.738 1.00 98.19 100 GLU A O 1
ATOM 768 N N . ALA A 1 101 ? 18.971 -0.687 -2.044 1.00 95.81 101 ALA A N 1
ATOM 769 C CA . ALA A 1 101 ? 20.074 -1.359 -2.723 1.00 95.81 101 ALA A CA 1
ATOM 770 C C . ALA A 1 101 ? 21.231 -0.382 -2.985 1.00 95.81 101 ALA A C 1
ATOM 772 O O . ALA A 1 101 ? 21.011 0.794 -3.260 1.00 95.81 101 ALA A O 1
ATOM 773 N N . GLU A 1 102 ? 22.472 -0.872 -2.915 1.00 92.19 102 GLU A N 1
ATOM 774 C CA . GLU A 1 102 ? 23.672 -0.066 -3.206 1.00 92.19 102 GLU A CA 1
ATOM 775 C C . GLU A 1 102 ? 23.870 0.189 -4.706 1.00 92.19 102 GLU A C 1
ATOM 777 O O . GLU A 1 102 ? 24.533 1.145 -5.099 1.00 92.19 102 GLU A O 1
ATOM 782 N N . GLN A 1 103 ? 23.327 -0.695 -5.542 1.00 94.00 103 GLN A N 1
ATOM 783 C CA . GLN A 1 103 ? 23.399 -0.632 -6.997 1.00 94.00 103 GLN A CA 1
ATOM 784 C C . GLN A 1 103 ? 21.985 -0.702 -7.579 1.00 94.00 103 GLN A C 1
ATOM 786 O O . GLN A 1 103 ? 21.115 -1.314 -6.956 1.00 94.00 103 GLN A O 1
ATOM 791 N N . PRO A 1 104 ? 21.743 -0.136 -8.775 1.00 95.44 104 PRO A N 1
ATOM 792 C CA . PRO A 1 104 ? 20.462 -0.281 -9.453 1.00 95.44 104 PRO A CA 1
ATOM 793 C C . PRO A 1 104 ? 20.093 -1.756 -9.653 1.00 95.44 104 PRO A C 1
ATOM 795 O O . PRO A 1 104 ? 20.891 -2.544 -10.165 1.00 95.44 104 PRO A O 1
ATOM 798 N N . VAL A 1 105 ? 18.867 -2.121 -9.280 1.00 97.62 105 VAL A N 1
ATOM 799 C CA . VAL A 1 105 ? 18.329 -3.478 -9.429 1.00 97.62 105 VAL A CA 1
ATOM 800 C C . VAL A 1 105 ? 17.137 -3.427 -10.370 1.00 97.62 105 VAL A C 1
ATOM 802 O O . VAL A 1 105 ? 16.192 -2.679 -10.140 1.00 97.62 105 VAL A O 1
ATOM 805 N N . ALA A 1 106 ? 17.155 -4.246 -11.422 1.00 97.62 106 ALA A N 1
ATOM 806 C CA . ALA A 1 106 ? 16.003 -4.373 -12.306 1.00 97.62 106 ALA A CA 1
ATOM 807 C C . ALA A 1 106 ? 14.784 -4.895 -11.531 1.00 97.62 106 ALA A C 1
ATOM 809 O O . ALA A 1 106 ? 14.900 -5.800 -10.704 1.00 97.62 106 ALA A O 1
ATOM 810 N N . ARG A 1 107 ? 13.588 -4.377 -11.827 1.00 98.31 107 ARG A N 1
ATOM 811 C CA . ARG A 1 107 ? 12.370 -4.732 -11.079 1.00 98.31 107 ARG A CA 1
ATOM 812 C C . ARG A 1 107 ? 12.057 -6.227 -11.066 1.00 98.31 107 ARG A C 1
ATOM 814 O O . ARG A 1 107 ? 11.570 -6.732 -10.058 1.00 98.31 107 ARG A O 1
ATOM 821 N N . ASN A 1 108 ? 12.351 -6.961 -12.137 1.00 98.38 108 ASN A N 1
ATOM 822 C CA . ASN A 1 108 ? 12.168 -8.415 -12.172 1.00 98.38 108 ASN A CA 1
ATOM 823 C C . ASN A 1 108 ? 13.207 -9.202 -11.344 1.00 98.38 108 ASN A C 1
ATOM 825 O O . ASN A 1 108 ? 13.006 -10.388 -11.088 1.00 98.38 108 ASN A O 1
ATOM 829 N N . ALA A 1 109 ? 14.269 -8.540 -10.879 1.00 98.44 109 ALA A N 1
ATOM 830 C CA . ALA A 1 109 ? 15.360 -9.105 -10.089 1.00 98.44 109 ALA A CA 1
ATOM 831 C C . ALA A 1 109 ? 15.357 -8.644 -8.618 1.00 98.44 109 ALA A C 1
ATOM 833 O O . ALA A 1 109 ? 16.331 -8.861 -7.903 1.00 98.44 109 ALA A O 1
ATOM 834 N N . ILE A 1 110 ? 14.287 -8.000 -8.138 1.00 98.69 110 ILE A N 1
ATOM 835 C CA . ILE A 1 110 ? 14.192 -7.637 -6.719 1.00 98.69 110 ILE A CA 1
ATOM 836 C C . ILE A 1 110 ? 14.062 -8.881 -5.832 1.00 98.69 110 ILE A C 1
ATOM 838 O O . ILE A 1 110 ? 13.397 -9.859 -6.173 1.00 98.69 110 ILE A O 1
ATOM 842 N N . GLU A 1 111 ? 14.658 -8.822 -4.646 1.00 98.69 111 GLU A N 1
ATOM 843 C CA . GLU A 1 111 ? 14.733 -9.936 -3.711 1.00 98.69 111 GLU A CA 1
ATOM 844 C C . GLU A 1 111 ? 14.417 -9.479 -2.280 1.00 98.69 111 GLU A C 1
ATOM 846 O O . GLU A 1 111 ? 14.519 -8.287 -1.974 1.00 98.69 111 GLU A O 1
ATOM 851 N N . PRO A 1 112 ? 14.076 -10.413 -1.369 1.00 98.75 112 PRO A N 1
ATOM 852 C CA . PRO A 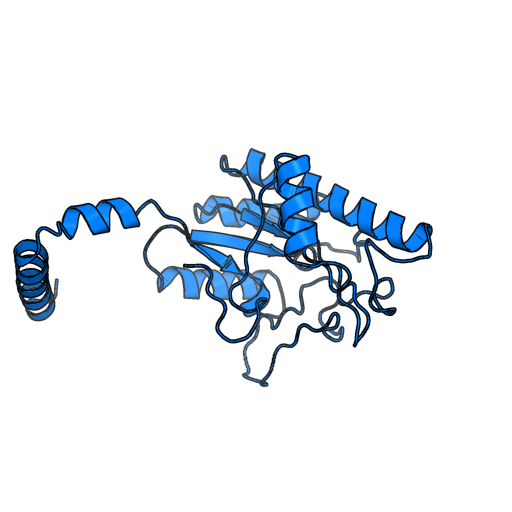1 112 ? 13.888 -10.126 0.055 1.00 98.75 112 PRO A CA 1
ATOM 853 C C . PRO A 1 112 ? 14.995 -9.284 0.702 1.00 98.75 112 PRO A C 1
ATOM 855 O O . PRO A 1 112 ? 14.708 -8.453 1.562 1.00 98.75 112 PRO A O 1
ATOM 858 N N . ALA A 1 113 ? 16.248 -9.466 0.270 1.00 98.44 113 ALA A N 1
ATOM 859 C CA . ALA A 1 113 ? 17.397 -8.742 0.805 1.00 98.44 113 ALA A CA 1
ATOM 860 C C . ALA A 1 113 ? 17.241 -7.215 0.688 1.00 98.44 113 ALA A C 1
ATOM 862 O O . ALA A 1 113 ? 17.562 -6.506 1.644 1.00 98.44 113 ALA A O 1
ATOM 863 N N . HIS A 1 114 ? 16.653 -6.724 -0.410 1.00 98.75 114 HIS A N 1
ATOM 864 C CA . HIS A 1 114 ? 16.449 -5.289 -0.650 1.00 98.75 114 HIS A CA 1
ATOM 865 C C . HIS A 1 114 ? 15.375 -4.660 0.256 1.00 98.75 114 HIS A C 1
ATOM 867 O O . HIS A 1 114 ? 15.187 -3.449 0.246 1.00 98.75 114 HIS A O 1
ATOM 873 N N . PHE A 1 115 ? 14.659 -5.466 1.047 1.00 98.81 115 PHE A N 1
ATOM 874 C CA . PHE A 1 115 ? 13.646 -5.011 2.005 1.00 98.81 115 PHE A CA 1
ATOM 875 C C . PHE A 1 115 ? 13.952 -5.461 3.441 1.00 98.81 115 PHE A C 1
ATOM 877 O O . PHE A 1 115 ? 13.121 -5.320 4.337 1.00 98.81 115 PHE A O 1
ATOM 884 N N . SER A 1 116 ? 15.148 -5.998 3.689 1.00 98.69 116 SER A N 1
ATOM 885 C CA . SER A 1 116 ? 15.548 -6.494 5.012 1.00 98.69 116 SER A CA 1
ATOM 886 C C . SER A 1 116 ? 15.574 -5.388 6.075 1.00 98.69 116 SER A C 1
ATOM 888 O O . SER A 1 116 ? 15.144 -5.611 7.207 1.00 98.69 116 SER A O 1
ATOM 890 N N . ARG A 1 117 ? 16.003 -4.174 5.702 1.00 98.75 117 ARG A N 1
ATOM 891 C CA . ARG A 1 117 ? 16.007 -2.992 6.580 1.00 98.75 117 ARG A CA 1
ATOM 892 C C . ARG A 1 117 ? 14.588 -2.538 6.932 1.00 98.75 117 ARG A C 1
ATOM 894 O O . ARG A 1 117 ? 14.323 -2.261 8.099 1.00 98.75 117 ARG A O 1
ATOM 901 N N . TRP A 1 118 ? 13.657 -2.576 5.976 1.00 98.88 118 TRP A N 1
ATOM 902 C CA . TRP A 1 118 ? 12.230 -2.345 6.232 1.00 98.88 118 TRP A CA 1
ATOM 903 C C . TRP A 1 118 ? 11.635 -3.358 7.206 1.00 98.88 118 TRP A C 1
ATOM 905 O O . TRP A 1 118 ? 10.905 -2.971 8.113 1.00 98.88 118 TRP A O 1
ATOM 915 N N . VAL A 1 119 ? 11.966 -4.642 7.060 1.00 98.88 119 VAL A N 1
ATOM 916 C CA . VAL A 1 119 ? 11.516 -5.691 7.988 1.00 98.88 119 VAL A CA 1
ATOM 917 C C . VAL A 1 119 ? 12.099 -5.493 9.385 1.00 98.88 119 VAL A C 1
ATOM 919 O O . VAL A 1 119 ? 11.374 -5.628 10.370 1.00 98.88 119 VAL A O 1
ATOM 922 N N . ALA A 1 120 ? 13.391 -5.174 9.489 1.00 98.81 120 ALA A N 1
ATOM 923 C CA . ALA A 1 120 ? 14.035 -4.914 10.774 1.00 98.81 120 ALA A CA 1
ATOM 924 C C . ALA A 1 120 ? 13.370 -3.735 11.501 1.00 98.81 120 ALA A C 1
ATOM 926 O O . ALA A 1 120 ? 12.996 -3.875 12.663 1.00 98.81 120 ALA A O 1
ATOM 927 N N . TRP A 1 121 ? 13.143 -2.631 10.786 1.00 98.81 121 TRP A N 1
ATOM 928 C CA . TRP A 1 121 ? 12.438 -1.462 11.306 1.00 98.81 121 TRP A CA 1
ATOM 929 C C . TRP A 1 121 ? 10.986 -1.788 11.690 1.00 98.81 121 TRP A C 1
ATOM 931 O O . TRP A 1 121 ? 10.557 -1.509 12.804 1.00 98.81 121 TRP A O 1
ATOM 941 N N . ALA A 1 122 ? 10.231 -2.478 10.831 1.00 98.75 122 ALA A N 1
ATOM 942 C CA . ALA A 1 122 ? 8.851 -2.858 11.134 1.00 98.75 122 ALA A CA 1
ATOM 943 C C . ALA A 1 122 ? 8.751 -3.727 12.397 1.00 98.75 122 ALA A C 1
ATOM 945 O O . ALA A 1 122 ? 7.829 -3.558 13.192 1.00 98.75 122 ALA A O 1
ATOM 946 N N . ARG A 1 123 ? 9.723 -4.620 12.622 1.00 98.44 123 ARG A N 1
ATOM 947 C CA . ARG A 1 123 ? 9.797 -5.447 13.832 1.00 98.44 123 ARG A CA 1
ATOM 948 C C . ARG A 1 123 ? 10.024 -4.612 15.091 1.00 98.44 123 ARG A C 1
ATOM 950 O O . ARG A 1 123 ? 9.376 -4.878 16.100 1.00 98.44 123 ARG A O 1
ATOM 957 N N . GLU A 1 124 ? 10.912 -3.622 15.036 1.00 98.19 124 GLU A N 1
ATOM 958 C CA . GLU A 1 124 ? 11.170 -2.700 16.151 1.00 98.19 124 GLU A CA 1
ATOM 959 C C . GLU A 1 124 ? 9.904 -1.923 16.546 1.00 98.19 124 GLU A C 1
ATOM 961 O O . GLU A 1 124 ? 9.589 -1.805 17.731 1.00 98.19 124 GLU A O 1
ATOM 966 N N . HIS A 1 125 ? 9.120 -1.500 15.552 1.00 97.62 125 HIS A N 1
ATOM 967 C CA . HIS A 1 125 ? 7.885 -0.736 15.743 1.00 97.62 125 HIS A CA 1
ATOM 968 C C . HIS A 1 125 ? 6.608 -1.589 15.847 1.00 97.62 125 HIS A C 1
ATOM 970 O O . HIS A 1 125 ? 5.513 -1.033 15.902 1.00 97.62 125 HIS A O 1
ATOM 976 N N . GLN A 1 126 ? 6.725 -2.923 15.893 1.00 96.88 126 GLN A N 1
ATOM 977 C CA . GLN A 1 126 ? 5.595 -3.863 16.005 1.00 96.88 126 GLN A CA 1
ATOM 978 C C . GLN A 1 126 ? 4.552 -3.706 14.879 1.00 96.88 126 GLN A C 1
ATOM 980 O O . GLN A 1 126 ? 3.345 -3.813 15.094 1.00 96.88 126 GLN A O 1
ATOM 985 N N . LEU A 1 127 ? 5.027 -3.464 13.658 1.00 98.25 127 LEU A N 1
ATOM 986 C CA . LEU A 1 127 ? 4.209 -3.271 12.464 1.00 98.25 127 LEU A CA 1
ATOM 987 C C . LEU A 1 127 ? 4.154 -4.543 11.618 1.00 98.25 127 LEU A C 1
ATOM 989 O O . LEU A 1 127 ? 5.136 -5.272 11.472 1.00 98.25 127 LEU A O 1
ATOM 993 N N . GLY A 1 128 ? 3.012 -4.760 10.970 1.00 98.62 128 GLY A N 1
ATOM 994 C CA . GLY A 1 128 ? 2.947 -5.623 9.792 1.00 98.62 128 GLY A CA 1
ATOM 995 C C . GLY A 1 128 ? 3.338 -4.868 8.520 1.00 98.62 128 GLY A C 1
ATOM 996 O O . GLY A 1 128 ? 3.186 -3.647 8.455 1.00 98.62 128 GLY A O 1
ATOM 997 N N . LEU A 1 129 ? 3.798 -5.597 7.499 1.00 98.88 129 LEU A N 1
ATOM 998 C CA . LEU A 1 129 ? 4.116 -5.037 6.183 1.00 98.88 129 LEU A CA 1
ATOM 999 C C . LEU A 1 129 ? 3.233 -5.629 5.082 1.00 98.88 129 LEU A C 1
ATOM 1001 O O . LEU A 1 129 ? 3.147 -6.849 4.925 1.00 98.88 129 LEU A O 1
ATOM 1005 N N . ASP A 1 130 ? 2.638 -4.754 4.280 1.00 98.94 130 ASP A N 1
ATOM 1006 C CA . ASP A 1 130 ? 1.940 -5.071 3.030 1.00 98.94 130 ASP A CA 1
ATOM 1007 C C . ASP A 1 130 ? 2.788 -4.635 1.831 1.00 98.94 130 ASP A C 1
ATOM 1009 O O . ASP A 1 130 ? 3.764 -3.894 1.991 1.00 98.94 130 ASP A O 1
ATOM 1013 N N . PHE A 1 131 ? 2.488 -5.154 0.640 1.00 98.88 131 PHE A N 1
ATOM 1014 C CA . PHE A 1 131 ? 3.379 -4.988 -0.504 1.00 98.88 131 PHE A CA 1
ATOM 1015 C C . PHE A 1 131 ? 2.668 -4.807 -1.843 1.00 98.88 131 PHE A C 1
ATOM 1017 O O . PHE A 1 131 ? 1.544 -5.256 -2.044 1.00 98.88 131 PHE A O 1
ATOM 1024 N N . ASN A 1 132 ? 3.360 -4.193 -2.800 1.00 98.88 132 ASN A N 1
ATOM 1025 C CA . ASN A 1 132 ? 2.852 -3.978 -4.151 1.00 98.88 132 ASN A CA 1
ATOM 1026 C C . ASN A 1 132 ? 4.009 -4.079 -5.162 1.00 98.88 132 ASN A C 1
ATOM 1028 O O . ASN A 1 132 ? 5.008 -3.367 -5.003 1.00 98.88 132 ASN A O 1
ATOM 1032 N N . PRO A 1 133 ? 3.923 -4.901 -6.228 1.00 98.75 133 PRO A N 1
ATOM 1033 C CA . PRO A 1 133 ? 4.726 -4.654 -7.422 1.00 98.75 133 PRO A CA 1
ATOM 1034 C C . PRO A 1 133 ? 4.430 -3.253 -7.976 1.00 98.75 133 PRO A C 1
ATOM 1036 O O . PRO A 1 133 ? 3.287 -2.799 -7.979 1.00 98.75 133 PRO A O 1
ATOM 1039 N N . THR A 1 134 ? 5.456 -2.567 -8.471 1.00 98.44 134 THR A N 1
ATOM 1040 C CA . THR A 1 134 ? 5.314 -1.263 -9.127 1.00 98.44 134 THR A CA 1
ATOM 1041 C C . THR A 1 134 ? 5.326 -1.469 -10.637 1.00 98.44 134 THR A C 1
ATOM 1043 O O . THR A 1 134 ? 6.385 -1.668 -11.226 1.00 98.44 134 THR A O 1
ATOM 1046 N N . CYS A 1 135 ? 4.160 -1.383 -11.277 1.00 97.62 135 CYS A N 1
ATOM 1047 C CA . CYS A 1 135 ? 3.999 -1.596 -12.723 1.00 97.62 135 CYS A CA 1
ATOM 1048 C C . CYS A 1 135 ? 3.865 -0.280 -13.518 1.00 97.62 135 CYS A C 1
ATOM 1050 O O . CYS A 1 135 ? 3.146 -0.217 -14.506 1.00 97.62 135 CYS A O 1
ATOM 1052 N N . PHE A 1 136 ? 4.506 0.800 -13.065 1.00 96.31 136 PHE A N 1
ATOM 1053 C CA . PHE A 1 136 ? 4.438 2.143 -13.666 1.00 96.31 136 PHE A CA 1
ATOM 1054 C C . PHE A 1 136 ? 5.757 2.903 -13.462 1.00 96.31 136 PHE A C 1
ATOM 1056 O O . PHE A 1 136 ? 6.603 2.439 -12.702 1.00 96.31 136 PHE A O 1
ATOM 1063 N N . SER A 1 137 ? 5.961 4.059 -14.103 1.00 94.69 137 SER A N 1
ATOM 1064 C CA . SER A 1 137 ? 7.216 4.834 -14.004 1.00 94.69 137 SER A CA 1
ATOM 1065 C C . SER A 1 137 ? 8.457 3.992 -14.314 1.00 94.69 137 SER A C 1
ATOM 1067 O O . SER A 1 137 ? 9.411 3.951 -13.544 1.00 94.69 137 SER A O 1
ATOM 1069 N N . TYR A 1 138 ? 8.408 3.237 -15.412 1.00 95.00 138 TYR A N 1
ATOM 1070 C CA . TYR A 1 138 ? 9.516 2.400 -15.874 1.00 95.00 138 TYR A CA 1
ATOM 1071 C C . TYR A 1 138 ? 9.557 2.360 -17.405 1.00 95.00 138 TYR A C 1
ATOM 1073 O O . TYR A 1 138 ? 8.480 2.366 -18.013 1.00 95.00 138 TYR A O 1
ATOM 1081 N N . PRO A 1 139 ? 10.735 2.251 -18.052 1.00 95.19 139 PRO A N 1
ATOM 1082 C CA . PRO A 1 139 ? 10.826 2.204 -19.514 1.00 95.19 139 PRO A CA 1
ATOM 1083 C C . PRO A 1 139 ? 9.909 1.155 -20.161 1.00 95.19 139 PRO A C 1
ATOM 1085 O O . PRO A 1 139 ? 9.207 1.461 -21.117 1.00 95.19 139 PRO A O 1
ATOM 1088 N N . LEU A 1 140 ? 9.808 -0.046 -19.577 1.00 96.19 140 LEU A N 1
ATOM 1089 C CA . LEU A 1 140 ? 8.944 -1.131 -20.080 1.00 96.19 140 LEU A CA 1
ATOM 1090 C C . LEU A 1 140 ? 7.444 -0.961 -19.758 1.00 96.19 140 LEU A C 1
ATOM 1092 O O . LEU A 1 140 ? 6.668 -1.891 -19.951 1.00 96.19 140 LEU A O 1
ATOM 1096 N N . SER A 1 141 ? 7.032 0.201 -19.240 1.00 93.75 141 SER A N 1
ATOM 1097 C CA . SER A 1 141 ? 5.622 0.598 -19.057 1.00 93.75 141 SER A CA 1
ATOM 1098 C C . SER A 1 141 ? 5.235 1.821 -19.902 1.00 93.75 141 SER A C 1
ATOM 1100 O O . SER A 1 141 ? 4.108 2.305 -19.802 1.00 93.75 141 SER A O 1
ATOM 1102 N N . ALA A 1 142 ? 6.158 2.342 -20.724 1.00 87.69 142 ALA A N 1
ATOM 1103 C CA . ALA A 1 142 ? 5.973 3.589 -21.470 1.00 87.69 142 ALA A CA 1
ATOM 1104 C C . ALA A 1 142 ? 4.814 3.530 -22.481 1.00 87.69 142 ALA A C 1
ATOM 1106 O O . ALA A 1 142 ? 4.120 4.527 -22.673 1.00 87.69 142 ALA A O 1
ATOM 1107 N N . ASP A 1 143 ? 4.540 2.351 -23.042 1.00 88.44 143 ASP A N 1
ATOM 1108 C CA . ASP A 1 143 ? 3.461 2.136 -24.015 1.00 88.44 143 ASP A CA 1
ATOM 1109 C C . ASP A 1 143 ? 2.067 2.033 -23.368 1.00 88.44 143 ASP A C 1
ATOM 1111 O O . ASP A 1 143 ? 1.094 1.691 -24.030 1.00 88.44 143 ASP A O 1
ATOM 1115 N N . SER A 1 144 ? 1.942 2.362 -22.075 1.00 88.44 144 SER A N 1
ATOM 1116 C CA . SER A 1 144 ? 0.701 2.266 -21.284 1.00 88.44 144 SER A CA 1
ATOM 1117 C C . SER A 1 144 ? 0.184 0.839 -21.061 1.00 88.44 144 SER A C 1
ATOM 1119 O O . SER A 1 144 ? -0.946 0.667 -20.608 1.00 88.44 144 SER A O 1
ATOM 1121 N N . PHE A 1 145 ? 1.011 -0.179 -21.321 1.00 94.19 145 PHE A N 1
ATOM 1122 C CA . PHE A 1 145 ? 0.716 -1.585 -21.039 1.00 94.19 145 PHE A CA 1
ATOM 1123 C C . PHE A 1 145 ? 1.887 -2.272 -20.333 1.00 94.19 145 PHE A C 1
ATOM 1125 O O . PHE A 1 145 ? 3.049 -1.964 -20.596 1.00 94.19 145 PHE A O 1
ATOM 1132 N N . THR A 1 146 ? 1.570 -3.237 -19.469 1.00 97.00 146 THR A N 1
ATOM 1133 C CA . THR A 1 146 ? 2.528 -4.038 -18.704 1.00 97.00 146 THR A CA 1
ATOM 1134 C C . THR A 1 146 ? 2.182 -5.527 -18.781 1.00 97.00 146 THR A C 1
ATOM 1136 O O . THR A 1 146 ? 2.598 -6.209 -19.717 1.00 97.00 146 THR A O 1
ATOM 1139 N N . LEU A 1 147 ? 1.378 -6.048 -17.851 1.00 97.31 147 LEU A N 1
ATOM 1140 C CA . LEU A 1 147 ? 0.936 -7.446 -17.814 1.00 97.31 147 LEU A CA 1
ATOM 1141 C C . LEU A 1 147 ? 0.061 -7.839 -19.012 1.00 97.31 147 LEU A C 1
ATOM 1143 O O . LEU A 1 147 ? -0.085 -9.028 -19.283 1.00 97.31 147 LEU A O 1
ATOM 1147 N N . SER A 1 148 ? -0.505 -6.869 -19.729 1.00 95.94 148 SER A N 1
ATOM 1148 C CA . SER A 1 148 ? -1.294 -7.075 -20.949 1.00 95.94 148 SER A CA 1
ATOM 1149 C C . SER A 1 148 ? -0.591 -6.614 -22.231 1.00 95.94 148 SER A C 1
ATOM 1151 O O . SER A 1 148 ? -1.215 -6.570 -23.290 1.00 95.94 148 SER A O 1
ATOM 1153 N N . HIS A 1 149 ? 0.704 -6.290 -22.163 1.00 96.69 149 HIS A N 1
ATOM 1154 C CA . HIS A 1 149 ? 1.470 -5.845 -23.326 1.00 96.69 149 HIS A CA 1
ATOM 1155 C C . HIS A 1 149 ? 1.477 -6.898 -24.460 1.00 96.69 149 HIS A C 1
ATOM 1157 O O . HIS A 1 149 ? 1.511 -8.103 -24.216 1.00 96.69 149 HIS A O 1
ATOM 1163 N N . ALA A 1 150 ? 1.458 -6.470 -25.725 1.00 95.56 150 ALA A N 1
ATOM 1164 C CA . ALA A 1 150 ? 1.447 -7.406 -26.856 1.00 95.56 150 ALA A CA 1
ATOM 1165 C C . ALA A 1 150 ? 2.782 -8.162 -27.015 1.00 95.56 150 ALA A C 1
ATOM 1167 O O . ALA A 1 150 ? 2.787 -9.352 -27.315 1.00 95.56 150 ALA A O 1
ATOM 1168 N N . ASP A 1 151 ? 3.907 -7.481 -26.780 1.00 97.94 151 ASP A N 1
ATOM 1169 C CA . ASP A 1 151 ? 5.247 -8.086 -26.738 1.00 97.94 151 ASP A CA 1
ATOM 1170 C C . ASP A 1 151 ? 5.398 -9.053 -25.549 1.00 97.94 151 ASP A C 1
ATOM 1172 O O . ASP A 1 151 ? 5.256 -8.662 -24.384 1.00 97.94 151 ASP A O 1
ATOM 1176 N N . ASP A 1 152 ? 5.718 -10.312 -25.859 1.00 98.19 152 ASP A N 1
ATOM 1177 C CA . ASP A 1 152 ? 5.934 -11.386 -24.889 1.00 98.19 152 ASP A CA 1
ATOM 1178 C C . ASP A 1 152 ? 7.063 -11.085 -23.902 1.00 98.19 152 ASP A C 1
ATOM 1180 O O . ASP A 1 152 ? 6.930 -11.407 -22.723 1.00 98.19 152 ASP A O 1
ATOM 1184 N N . ASN A 1 153 ? 8.140 -10.431 -24.339 1.00 98.19 153 ASN A N 1
ATOM 1185 C CA . ASN A 1 153 ? 9.281 -10.122 -23.479 1.00 98.19 153 ASN A CA 1
ATOM 1186 C C . ASN A 1 153 ? 8.914 -9.065 -22.433 1.00 98.19 153 ASN A C 1
ATOM 1188 O O . ASN A 1 153 ? 9.304 -9.180 -21.271 1.00 98.19 153 ASN A O 1
ATOM 1192 N N . ILE A 1 154 ? 8.116 -8.063 -22.821 1.00 98.25 154 ILE A N 1
ATOM 1193 C CA . ILE A 1 154 ? 7.640 -7.027 -21.896 1.00 98.25 154 ILE A CA 1
ATOM 1194 C C . ILE A 1 154 ? 6.678 -7.636 -20.875 1.00 98.25 154 ILE A C 1
ATOM 1196 O O . ILE A 1 154 ? 6.851 -7.420 -19.674 1.00 98.25 154 ILE A O 1
ATOM 1200 N N . ARG A 1 155 ? 5.709 -8.458 -21.307 1.00 98.19 155 ARG A N 1
ATOM 1201 C CA . ARG A 1 155 ? 4.841 -9.154 -20.341 1.00 98.19 155 ARG A CA 1
ATOM 1202 C C . ARG A 1 155 ? 5.638 -10.051 -19.412 1.00 98.19 155 ARG A C 1
ATOM 1204 O O . ARG A 1 155 ? 5.360 -10.070 -18.216 1.00 98.19 155 ARG A O 1
ATOM 1211 N N . GLN A 1 156 ? 6.601 -10.799 -19.947 1.00 98.69 156 GLN A N 1
ATOM 1212 C CA . GLN A 1 156 ? 7.404 -11.730 -19.166 1.00 98.69 156 GLN A CA 1
ATOM 1213 C C . GLN A 1 156 ? 8.192 -10.997 -18.074 1.00 98.69 156 GLN A C 1
ATOM 1215 O O . GLN A 1 156 ? 8.168 -11.432 -16.924 1.00 98.69 156 GLN A O 1
ATOM 1220 N N . PHE A 1 157 ? 8.768 -9.832 -18.384 1.00 98.75 157 PHE A N 1
ATOM 1221 C CA . PHE A 1 157 ? 9.404 -8.965 -17.390 1.00 98.75 157 PHE A CA 1
ATOM 1222 C C . PHE A 1 157 ? 8.449 -8.591 -16.243 1.00 98.75 157 PHE A C 1
ATOM 1224 O O . PHE A 1 157 ? 8.794 -8.726 -15.067 1.00 98.75 157 PHE A O 1
ATOM 1231 N N . TRP A 1 158 ? 7.222 -8.163 -16.557 1.00 98.75 158 TRP A N 1
ATOM 1232 C CA . TRP A 1 158 ? 6.237 -7.777 -15.540 1.00 98.75 158 TRP A CA 1
ATOM 1233 C C . TRP A 1 158 ? 5.686 -8.966 -14.744 1.00 98.75 158 TRP A C 1
ATOM 1235 O O . TRP A 1 158 ? 5.440 -8.843 -13.540 1.00 98.75 158 TRP A O 1
ATOM 1245 N N . ILE A 1 159 ? 5.546 -10.134 -15.378 1.00 98.81 159 ILE A N 1
ATOM 1246 C CA . ILE A 1 159 ? 5.203 -11.395 -14.708 1.00 98.81 159 ILE A CA 1
ATOM 1247 C C . ILE A 1 159 ? 6.292 -11.755 -13.695 1.00 98.81 159 ILE A C 1
ATOM 1249 O O . ILE A 1 159 ? 5.980 -12.047 -12.539 1.00 98.81 159 ILE A O 1
ATOM 1253 N N . GLU A 1 160 ? 7.561 -11.703 -14.096 1.00 98.88 160 GLU A N 1
ATOM 1254 C CA . GLU A 1 160 ? 8.702 -11.985 -13.221 1.00 98.88 160 GLU A CA 1
ATOM 1255 C C . GLU A 1 160 ? 8.802 -10.983 -12.072 1.00 98.88 160 GLU A C 1
ATOM 1257 O O . GLU A 1 160 ? 9.014 -11.392 -10.930 1.00 98.88 160 GLU A O 1
ATOM 1262 N N . HIS A 1 161 ? 8.552 -9.696 -12.332 1.00 98.88 161 HIS A N 1
ATOM 1263 C CA . HIS A 1 161 ? 8.453 -8.678 -11.288 1.00 98.88 161 HIS A CA 1
ATOM 1264 C C . HIS A 1 161 ? 7.352 -9.004 -10.271 1.00 98.88 161 HIS A C 1
ATOM 1266 O O . HIS A 1 161 ? 7.609 -9.030 -9.068 1.00 98.88 161 HIS A O 1
ATOM 1272 N N . CYS A 1 162 ? 6.145 -9.349 -10.725 1.00 98.81 162 CYS A N 1
ATOM 1273 C CA . CYS A 1 162 ? 5.063 -9.748 -9.823 1.00 98.81 162 CYS A CA 1
ATOM 1274 C C . CYS A 1 162 ? 5.414 -11.019 -9.031 1.00 98.81 162 CYS A C 1
ATOM 1276 O O . CYS A 1 162 ? 5.106 -11.119 -7.843 1.00 98.81 162 CYS A O 1
ATOM 1278 N N . GLN A 1 163 ? 6.086 -11.996 -9.647 1.00 98.81 163 GLN A N 1
ATOM 1279 C CA . GLN A 1 163 ? 6.556 -13.202 -8.957 1.00 98.81 163 GLN A CA 1
ATOM 1280 C C . GLN A 1 163 ? 7.626 -12.889 -7.903 1.00 98.81 163 GLN A C 1
ATOM 1282 O O . GLN A 1 163 ? 7.577 -13.448 -6.803 1.00 98.81 163 GLN A O 1
ATOM 1287 N N . ALA A 1 164 ? 8.562 -11.991 -8.209 1.00 98.81 164 ALA A N 1
ATOM 1288 C CA . ALA A 1 164 ? 9.549 -11.488 -7.263 1.00 98.81 164 ALA A CA 1
ATOM 1289 C C . ALA A 1 164 ? 8.869 -10.789 -6.076 1.00 98.81 164 ALA A C 1
ATOM 1291 O O . ALA A 1 164 ? 9.139 -11.133 -4.923 1.00 98.81 164 ALA A O 1
ATOM 1292 N N . SER A 1 165 ? 7.882 -9.930 -6.341 1.00 98.88 165 SER A N 1
ATOM 1293 C CA . SER A 1 165 ? 7.096 -9.269 -5.297 1.00 98.88 165 SER A CA 1
ATOM 1294 C C . SER A 1 165 ? 6.318 -10.245 -4.416 1.00 98.88 165 SER A C 1
ATOM 1296 O O . SER A 1 165 ? 6.270 -10.065 -3.199 1.00 98.88 165 SER A O 1
ATOM 1298 N N . ARG A 1 166 ? 5.788 -11.342 -4.976 1.00 98.75 166 ARG A N 1
ATOM 1299 C CA . ARG A 1 166 ? 5.155 -12.407 -4.175 1.00 98.75 166 ARG A CA 1
ATOM 1300 C C . ARG A 1 166 ? 6.144 -13.064 -3.213 1.00 98.75 166 ARG A C 1
ATOM 1302 O O . ARG A 1 166 ? 5.778 -13.365 -2.079 1.00 98.75 166 ARG A O 1
ATOM 1309 N N . ARG A 1 167 ? 7.397 -13.281 -3.636 1.00 98.81 167 ARG A N 1
ATOM 1310 C CA . ARG A 1 167 ? 8.453 -13.835 -2.767 1.00 98.81 167 ARG A CA 1
ATOM 1311 C C . ARG A 1 167 ? 8.798 -12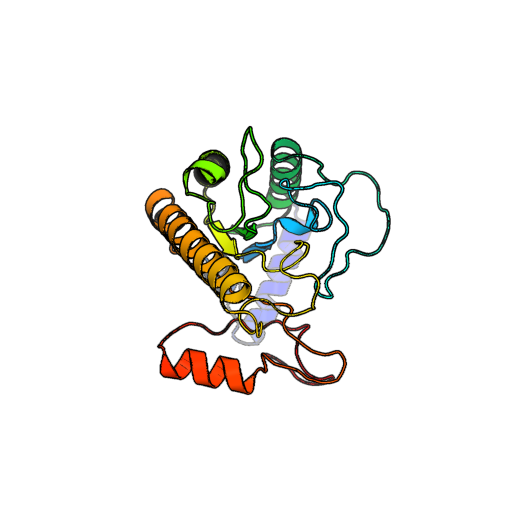.880 -1.620 1.00 98.81 167 ARG A C 1
ATOM 1313 O O . ARG A 1 167 ? 8.977 -13.351 -0.497 1.00 98.81 167 ARG A O 1
ATOM 1320 N N . ILE A 1 168 ? 8.836 -11.573 -1.886 1.00 98.88 168 ILE A N 1
ATOM 1321 C CA . ILE A 1 168 ? 9.085 -10.524 -0.882 1.00 98.88 168 ILE A CA 1
ATOM 1322 C C . ILE A 1 168 ? 7.923 -10.414 0.114 1.00 98.88 168 ILE A C 1
ATOM 1324 O O . ILE A 1 168 ? 8.145 -10.464 1.319 1.00 98.88 168 ILE A O 1
ATOM 1328 N N . SER A 1 169 ? 6.675 -10.372 -0.354 1.00 98.88 169 SER A N 1
ATOM 1329 C CA . SER A 1 169 ? 5.501 -10.355 0.533 1.00 98.88 169 SER A CA 1
ATOM 1330 C C . SER A 1 169 ? 5.418 -11.619 1.410 1.00 98.88 169 SER A C 1
ATOM 1332 O O . SER A 1 169 ? 5.171 -11.557 2.619 1.00 98.88 169 SER A O 1
ATOM 1334 N N . ALA A 1 170 ? 5.734 -12.791 0.848 1.00 98.81 170 ALA A N 1
ATOM 1335 C CA . ALA A 1 170 ? 5.843 -14.018 1.636 1.00 98.81 170 ALA A CA 1
ATOM 1336 C C . ALA A 1 170 ? 6.991 -13.953 2.662 1.00 98.81 170 ALA A C 1
ATOM 1338 O O . ALA A 1 170 ? 6.875 -14.526 3.744 1.00 98.81 170 ALA A O 1
ATOM 1339 N N . TYR A 1 171 ? 8.094 -13.273 2.338 1.00 98.88 171 TYR A N 1
ATOM 1340 C CA . TYR A 1 171 ? 9.180 -13.002 3.280 1.00 98.88 171 TYR A CA 1
ATOM 1341 C C . TYR A 1 171 ? 8.715 -12.109 4.436 1.00 98.88 171 TYR A C 1
ATOM 1343 O O . TYR A 1 171 ? 8.898 -12.510 5.581 1.00 98.88 1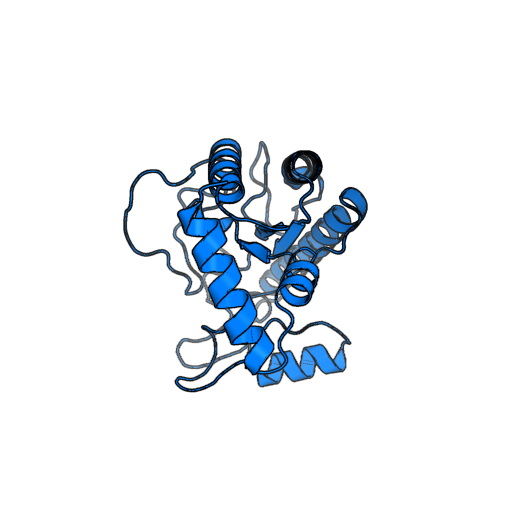71 TYR A O 1
ATOM 1351 N N . PHE A 1 172 ? 8.005 -11.008 4.172 1.00 98.81 172 PHE A N 1
ATOM 1352 C CA . PHE A 1 172 ? 7.408 -10.173 5.227 1.00 98.81 172 PHE A CA 1
ATOM 1353 C C . PHE A 1 172 ? 6.526 -10.993 6.165 1.00 98.81 172 PHE A C 1
ATOM 1355 O O . PHE A 1 172 ? 6.643 -10.888 7.384 1.00 98.81 172 PHE A O 1
ATOM 1362 N N . SER A 1 173 ? 5.706 -11.876 5.589 1.00 98.62 173 SER A N 1
ATOM 1363 C CA . SER A 1 173 ? 4.810 -12.732 6.365 1.00 98.62 173 SER A CA 1
ATOM 1364 C C . SER A 1 173 ? 5.559 -13.653 7.329 1.00 98.62 173 SER A C 1
ATOM 1366 O O . SER A 1 173 ? 5.160 -13.802 8.483 1.00 98.62 173 SER A O 1
ATOM 1368 N N . ARG A 1 174 ? 6.659 -14.265 6.867 1.00 98.56 174 ARG A N 1
ATOM 1369 C CA . ARG A 1 174 ? 7.494 -15.147 7.696 1.00 98.56 174 ARG A CA 1
ATOM 1370 C C . ARG A 1 174 ? 8.232 -14.381 8.789 1.00 98.56 174 ARG A C 1
ATOM 1372 O O . ARG A 1 174 ? 8.316 -14.865 9.910 1.00 98.56 174 ARG A O 1
ATOM 1379 N N . GLU A 1 175 ? 8.752 -13.203 8.464 1.00 98.69 175 GLU A N 1
ATOM 1380 C CA . GLU A 1 175 ? 9.611 -12.430 9.363 1.00 98.69 175 GLU A CA 1
ATOM 1381 C C . GLU A 1 175 ? 8.862 -11.666 10.457 1.00 98.69 175 GLU A C 1
ATOM 1383 O O . GLU A 1 175 ? 9.442 -11.394 11.512 1.00 98.69 175 GLU A O 1
ATOM 1388 N N . LEU A 1 176 ? 7.608 -11.290 10.189 1.00 98.56 176 LEU A N 1
ATOM 1389 C CA . LEU A 1 176 ? 6.786 -10.457 11.072 1.00 98.56 176 LEU A CA 1
ATOM 1390 C C . LEU A 1 176 ? 5.625 -11.231 11.712 1.00 98.56 176 LEU A C 1
ATOM 1392 O O . LEU A 1 176 ? 4.900 -10.680 12.534 1.00 98.56 176 LEU A O 1
ATOM 1396 N N . GLY A 1 177 ? 5.428 -12.503 11.347 1.00 98.19 177 GLY A N 1
ATOM 1397 C CA . GLY A 1 177 ? 4.410 -13.368 11.953 1.00 98.19 177 GLY A CA 1
ATOM 1398 C C . GLY A 1 177 ? 2.961 -12.988 11.623 1.00 98.19 177 GLY A C 1
ATOM 1399 O O . GLY A 1 177 ? 2.037 -13.468 12.273 1.00 98.19 177 GLY A O 1
ATOM 1400 N N . THR A 1 178 ? 2.742 -12.141 10.616 1.00 98.31 178 THR A N 1
ATOM 1401 C CA . THR A 1 178 ? 1.421 -11.689 10.158 1.00 98.31 178 THR A CA 1
ATOM 1402 C C . THR A 1 178 ? 1.378 -11.690 8.636 1.00 98.31 178 THR A C 1
ATOM 1404 O O . THR A 1 178 ? 2.348 -11.295 7.998 1.00 98.31 178 THR A O 1
ATOM 1407 N N . ALA A 1 179 ? 0.273 -12.140 8.035 1.00 98.25 179 ALA A N 1
ATOM 1408 C CA . ALA A 1 179 ? 0.161 -12.205 6.581 1.00 98.25 179 ALA A CA 1
ATOM 1409 C C . ALA A 1 179 ? 0.368 -10.818 5.952 1.00 98.25 179 ALA A C 1
ATOM 1411 O O . ALA A 1 179 ? -0.218 -9.830 6.390 1.00 98.25 179 ALA A O 1
ATOM 1412 N N . SER A 1 180 ? 1.214 -10.757 4.931 1.00 98.81 180 SER A N 1
ATOM 1413 C CA . SER A 1 180 ? 1.391 -9.595 4.066 1.00 98.81 180 SER A CA 1
ATOM 1414 C C . SER A 1 180 ? 0.396 -9.682 2.917 1.00 98.81 180 SER A C 1
ATOM 1416 O O . SER A 1 180 ? 0.340 -10.695 2.215 1.00 98.81 180 SER A O 1
ATOM 1418 N N . VAL A 1 181 ? -0.394 -8.632 2.717 1.00 98.69 181 VAL A N 1
ATOM 1419 C CA . VAL A 1 181 ? -1.247 -8.510 1.537 1.00 98.69 181 VAL A CA 1
ATOM 1420 C C . VAL A 1 181 ? -0.401 -7.946 0.406 1.00 98.69 181 VAL A C 1
ATOM 1422 O O . VAL A 1 181 ? 0.164 -6.863 0.534 1.00 98.69 181 VAL A O 1
ATOM 1425 N N . MET A 1 182 ? -0.313 -8.682 -0.705 1.00 98.69 182 MET A N 1
ATOM 1426 C CA . MET A 1 182 ? 0.333 -8.192 -1.919 1.00 98.69 182 MET A CA 1
ATOM 1427 C C . MET A 1 182 ? -0.713 -7.782 -2.954 1.00 98.69 182 MET A C 1
ATOM 1429 O O . MET A 1 182 ? -1.287 -8.645 -3.623 1.00 98.69 182 MET A O 1
ATOM 1433 N N . ASN A 1 183 ? -0.956 -6.484 -3.097 1.00 98.62 183 ASN A N 1
ATOM 1434 C CA . ASN A 1 183 ? -1.926 -5.967 -4.056 1.00 98.62 183 ASN A CA 1
ATOM 1435 C C . ASN A 1 183 ? -1.273 -5.732 -5.428 1.00 98.62 183 ASN A C 1
ATOM 1437 O O . ASN A 1 183 ? -0.183 -5.176 -5.512 1.00 98.62 183 ASN A O 1
ATOM 1441 N N . ILE A 1 184 ? -1.932 -6.164 -6.508 1.00 98.31 184 ILE A N 1
ATOM 1442 C CA . ILE A 1 184 ? -1.466 -5.957 -7.887 1.00 98.31 184 ILE A CA 1
ATOM 1443 C C . ILE A 1 184 ? -2.360 -4.909 -8.536 1.00 98.31 184 ILE A C 1
ATOM 1445 O O . ILE A 1 184 ? -3.514 -5.183 -8.854 1.00 98.31 184 ILE A O 1
ATOM 1449 N N . TRP A 1 185 ? -1.792 -3.733 -8.779 1.00 96.88 185 TRP A N 1
ATOM 1450 C CA . TRP A 1 185 ? -2.394 -2.692 -9.600 1.00 96.88 185 TRP A CA 1
ATOM 1451 C C . TRP A 1 185 ? -1.523 -2.458 -10.836 1.00 96.88 185 TRP A C 1
ATOM 1453 O O . TRP A 1 185 ? -0.294 -2.401 -10.733 1.00 96.88 185 TRP A O 1
ATOM 1463 N N . VAL A 1 186 ? -2.155 -2.336 -12.003 1.00 95.69 186 VAL A N 1
ATOM 1464 C CA . VAL A 1 186 ? -1.475 -2.064 -13.275 1.00 95.69 186 VAL A CA 1
ATOM 1465 C C . VAL A 1 186 ? -2.135 -0.892 -14.000 1.00 95.69 186 VAL A C 1
ATOM 1467 O O . VAL A 1 186 ? -3.362 -0.778 -13.966 1.00 95.69 186 VAL A O 1
ATOM 1470 N N . PRO A 1 187 ? -1.355 -0.036 -14.685 1.00 93.50 187 PRO A N 1
ATOM 1471 C CA . PRO A 1 187 ? -1.887 1.114 -15.410 1.00 93.50 187 PRO A CA 1
ATOM 1472 C C . PRO A 1 187 ? -2.484 0.746 -16.776 1.00 93.50 187 PRO A C 1
ATOM 1474 O O . PRO A 1 187 ? -2.972 1.642 -17.462 1.00 93.50 187 PRO A O 1
ATOM 1477 N N . ASP A 1 188 ? -2.430 -0.532 -17.158 1.00 93.44 188 ASP A N 1
ATOM 1478 C CA . ASP A 1 188 ? -2.767 -1.086 -18.469 1.00 93.44 188 ASP A CA 1
ATOM 1479 C C . ASP A 1 188 ? -4.104 -0.591 -19.013 1.00 93.44 188 ASP A C 1
ATOM 1481 O O . ASP A 1 188 ? -5.181 -1.021 -18.585 1.00 93.44 188 ASP A O 1
ATOM 1485 N N . ARG A 1 189 ? -4.031 0.322 -19.981 1.00 84.56 189 ARG A N 1
ATOM 1486 C CA . ARG A 1 189 ? -5.205 0.875 -20.654 1.00 84.56 189 ARG A CA 1
ATOM 1487 C C . ARG A 1 189 ? -4.822 1.606 -21.927 1.00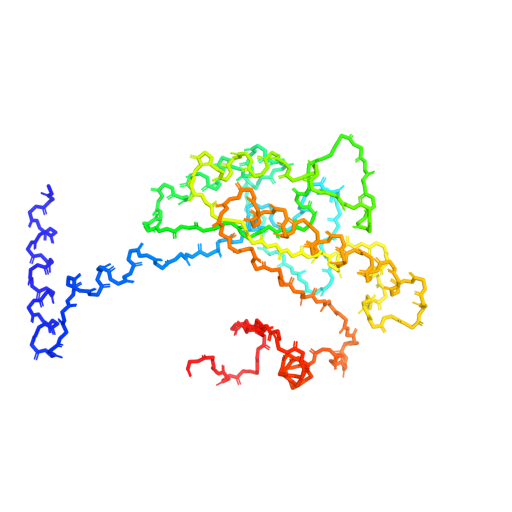 84.56 189 ARG A C 1
ATOM 1489 O O . ARG A 1 189 ? -3.715 2.119 -22.065 1.00 84.56 189 ARG A O 1
ATOM 1496 N N . LEU A 1 190 ? -5.807 1.762 -22.801 1.00 82.00 190 LEU A N 1
ATOM 1497 C CA . LEU A 1 190 ? -5.817 2.890 -23.726 1.00 82.00 190 LEU A CA 1
ATOM 1498 C C . LEU A 1 190 ? -6.603 4.027 -23.085 1.00 82.00 190 LEU A C 1
ATOM 1500 O O . LEU A 1 190 ? -7.422 3.807 -22.194 1.00 82.00 190 LEU A O 1
ATOM 1504 N N . LYS A 1 191 ? -6.408 5.245 -23.592 1.00 75.69 191 LYS A N 1
ATOM 1505 C CA . LYS A 1 191 ? -7.201 6.408 -23.175 1.00 75.69 191 LYS A CA 1
ATOM 1506 C C . LYS A 1 191 ? -8.713 6.127 -23.196 1.00 75.69 191 LYS A C 1
ATOM 1508 O O . LYS A 1 191 ? -9.406 6.539 -22.275 1.00 75.69 191 LYS A O 1
ATOM 1513 N N . ASP A 1 192 ? -9.177 5.386 -24.203 1.00 77.88 192 ASP A N 1
ATOM 1514 C CA . ASP A 1 192 ? -10.596 5.092 -24.433 1.00 77.88 192 ASP A CA 1
ATOM 1515 C C . ASP A 1 192 ? -10.967 3.613 -24.178 1.00 77.88 192 ASP A C 1
ATOM 1517 O O . ASP A 1 192 ? -12.077 3.192 -24.499 1.00 77.88 192 ASP A O 1
ATOM 1521 N N . LEU A 1 193 ? -10.055 2.800 -23.621 1.00 75.31 193 LEU A N 1
ATOM 1522 C CA . LEU A 1 193 ? -10.301 1.378 -23.344 1.00 75.31 193 LEU A CA 1
ATOM 1523 C C . LEU A 1 193 ? -9.698 0.950 -22.006 1.00 75.31 193 LEU A C 1
ATOM 1525 O O . LEU A 1 193 ? -8.479 0.923 -21.836 1.00 75.31 193 LEU A O 1
ATOM 1529 N N . THR A 1 194 ? -10.560 0.504 -21.098 1.00 74.62 194 THR A N 1
ATOM 1530 C CA . THR A 1 194 ? -10.164 -0.121 -19.834 1.00 74.62 194 THR A CA 1
ATOM 1531 C C . THR A 1 194 ? -9.848 -1.600 -20.052 1.00 74.62 194 THR A C 1
ATOM 1533 O O . THR A 1 194 ? -10.739 -2.374 -20.399 1.00 74.62 194 THR A O 1
ATOM 1536 N N . VAL A 1 195 ? -8.596 -2.013 -19.821 1.00 78.56 195 VAL A N 1
ATOM 1537 C CA . VAL A 1 195 ? -8.202 -3.433 -19.902 1.00 78.56 195 VAL A CA 1
ATOM 1538 C C . VAL A 1 195 ? -8.574 -4.167 -18.610 1.00 78.56 195 VAL A C 1
ATOM 1540 O O . VAL A 1 195 ? -9.262 -5.185 -18.647 1.00 78.56 195 VAL A O 1
ATOM 1543 N N . GLY A 1 196 ? -8.170 -3.628 -17.456 1.00 83.75 196 GLY A N 1
ATOM 1544 C CA . GLY A 1 196 ? -8.516 -4.161 -16.136 1.00 83.75 196 GLY A CA 1
ATOM 1545 C C . GLY A 1 196 ? -9.774 -3.510 -15.564 1.00 83.75 196 GLY A C 1
ATOM 1546 O O . GLY A 1 196 ? -9.686 -2.453 -14.947 1.00 83.75 196 GLY A O 1
ATOM 1547 N N . SER A 1 197 ? -10.942 -4.123 -15.764 1.00 90.25 197 SER A N 1
ATOM 1548 C CA . SER A 1 197 ? -12.218 -3.635 -15.213 1.00 90.25 197 SER A CA 1
ATOM 1549 C C . SER A 1 197 ? -12.585 -4.310 -13.887 1.00 90.25 197 SER A C 1
ATOM 1551 O O . SER A 1 197 ? -12.131 -5.419 -13.596 1.00 90.25 197 SER A O 1
ATOM 1553 N N . ALA A 1 198 ? -13.475 -3.685 -13.109 1.00 91.06 198 ALA A N 1
ATOM 1554 C CA . ALA A 1 198 ? -14.015 -4.272 -11.879 1.00 91.06 198 ALA A CA 1
ATOM 1555 C C . ALA A 1 198 ? -14.635 -5.662 -12.120 1.00 91.06 198 ALA A C 1
ATOM 1557 O O . ALA A 1 198 ? -14.381 -6.596 -11.363 1.00 91.06 198 ALA A O 1
ATOM 1558 N N . ALA A 1 199 ? -15.376 -5.835 -13.222 1.00 92.56 199 ALA A N 1
ATOM 1559 C CA . ALA A 1 199 ? -15.973 -7.119 -13.591 1.00 92.56 199 ALA A CA 1
ATOM 1560 C C . ALA A 1 199 ? -14.917 -8.192 -13.900 1.00 92.56 199 ALA A C 1
ATOM 1562 O O . ALA A 1 199 ? -15.052 -9.336 -13.464 1.00 92.56 199 ALA A O 1
ATOM 1563 N N . PHE A 1 200 ? -13.851 -7.822 -14.620 1.00 95.12 200 PHE A N 1
ATOM 1564 C CA . PHE A 1 200 ? -12.746 -8.734 -14.908 1.00 95.12 200 PHE A CA 1
ATOM 1565 C C . PHE A 1 200 ? -12.059 -9.196 -13.619 1.00 95.12 200 PHE A C 1
ATOM 1567 O O . PHE A 1 200 ? -11.909 -10.400 -13.406 1.00 95.12 200 PHE A O 1
ATOM 1574 N N . TYR A 1 201 ? -11.680 -8.262 -12.741 1.00 96.12 201 TYR A N 1
ATOM 1575 C CA . TYR A 1 201 ? -10.969 -8.602 -11.509 1.00 96.12 201 TYR A CA 1
ATOM 1576 C C . TYR A 1 201 ? -11.845 -9.345 -10.504 1.00 96.12 201 TYR A C 1
ATOM 1578 O O . TYR A 1 201 ? -11.348 -10.267 -9.861 1.00 96.12 201 TYR A O 1
ATOM 1586 N N . LEU A 1 202 ? -13.142 -9.031 -10.419 1.00 95.88 202 LEU A N 1
ATOM 1587 C CA . LEU A 1 202 ? -14.091 -9.804 -9.620 1.00 95.88 202 LEU A CA 1
ATOM 1588 C C . LEU A 1 202 ? -14.161 -11.256 -10.106 1.00 95.88 202 LEU A C 1
ATOM 1590 O O . LEU A 1 202 ? -13.938 -12.177 -9.321 1.00 95.88 202 LEU A O 1
ATOM 1594 N N . ALA A 1 203 ? -14.392 -11.470 -11.405 1.00 96.94 203 ALA A N 1
ATOM 1595 C CA . ALA A 1 203 ? -14.452 -12.812 -11.980 1.00 96.94 203 ALA A CA 1
ATOM 1596 C C . ALA A 1 203 ? -13.129 -13.574 -11.792 1.00 96.94 203 ALA A C 1
ATOM 1598 O O . ALA A 1 203 ? -13.130 -14.751 -11.417 1.00 96.94 203 ALA A O 1
ATOM 1599 N N . TYR A 1 204 ? -11.994 -12.901 -12.003 1.00 96.69 204 TYR A N 1
ATOM 1600 C CA . TYR A 1 204 ? -10.672 -13.481 -11.794 1.00 96.69 204 TYR A CA 1
ATOM 1601 C C . TYR A 1 204 ? -10.475 -13.901 -10.333 1.00 96.69 204 TYR A C 1
ATOM 1603 O O . TYR A 1 204 ? -10.162 -15.066 -10.080 1.00 96.69 204 TYR A O 1
ATOM 1611 N N . ALA A 1 205 ? -10.728 -12.995 -9.384 1.00 97.00 205 ALA A N 1
ATOM 1612 C CA . ALA A 1 205 ? -10.568 -13.233 -7.954 1.00 97.00 205 ALA A CA 1
ATOM 1613 C C . ALA A 1 205 ? -11.437 -14.398 -7.467 1.00 97.00 205 ALA A C 1
ATOM 1615 O O . ALA A 1 205 ? -10.930 -15.322 -6.826 1.00 97.00 205 ALA A O 1
ATOM 1616 N N . THR A 1 206 ? -12.712 -14.432 -7.869 1.00 97.12 206 THR A N 1
ATOM 1617 C CA . THR A 1 206 ? -13.616 -15.551 -7.572 1.00 97.12 206 THR A CA 1
ATOM 1618 C C . THR A 1 206 ? -13.108 -16.865 -8.169 1.00 97.12 206 THR A C 1
ATOM 1620 O O . THR A 1 206 ? -13.065 -17.878 -7.476 1.00 97.12 206 THR A O 1
ATOM 1623 N N . SER A 1 207 ? -12.667 -16.869 -9.432 1.00 98.06 207 SER A N 1
ATOM 1624 C CA . SER A 1 207 ? -12.206 -18.090 -10.116 1.00 98.06 207 SER A CA 1
ATOM 1625 C C . SER A 1 207 ? -10.863 -18.640 -9.616 1.00 98.06 207 SER A C 1
ATOM 1627 O O . SER A 1 207 ? -10.497 -19.774 -9.943 1.00 98.06 207 SER A O 1
ATOM 1629 N N . ARG A 1 208 ? -10.091 -17.833 -8.879 1.00 97.31 208 ARG A N 1
ATOM 1630 C CA . ARG A 1 208 ? -8.755 -18.179 -8.367 1.00 97.31 208 ARG A CA 1
ATOM 1631 C C . ARG A 1 208 ? -8.682 -18.239 -6.844 1.00 97.31 208 ARG A C 1
ATOM 1633 O O . ARG A 1 208 ? -7.626 -18.585 -6.324 1.00 97.31 208 ARG A O 1
ATOM 1640 N N . GLY A 1 209 ? -9.775 -17.932 -6.142 1.00 96.94 209 GLY A N 1
ATOM 1641 C CA . GLY A 1 209 ? -9.800 -17.890 -4.681 1.00 96.94 209 GLY A CA 1
ATOM 1642 C C . GLY A 1 209 ? -8.841 -16.845 -4.107 1.00 96.94 209 GLY A C 1
ATOM 1643 O O . GLY A 1 209 ? -8.202 -17.096 -3.089 1.00 96.94 209 GLY A O 1
ATOM 1644 N N . THR A 1 210 ? -8.692 -15.703 -4.783 1.00 96.56 210 THR A N 1
ATOM 1645 C CA . THR A 1 210 ? -7.848 -14.588 -4.326 1.00 96.56 210 THR A CA 1
ATOM 1646 C C . THR A 1 210 ? -8.705 -13.424 -3.840 1.00 96.56 210 THR A C 1
ATOM 1648 O O . THR A 1 210 ? -9.880 -13.323 -4.180 1.00 96.56 210 THR A O 1
ATOM 1651 N N . ALA A 1 211 ? -8.116 -12.526 -3.050 1.00 96.50 211 ALA A N 1
ATOM 1652 C CA . ALA A 1 211 ? -8.793 -11.306 -2.623 1.00 96.50 211 ALA A CA 1
ATOM 1653 C C . ALA A 1 211 ? -8.966 -10.318 -3.790 1.00 96.50 211 ALA A C 1
ATOM 1655 O O . ALA A 1 211 ? -8.161 -10.301 -4.725 1.00 96.50 211 ALA A O 1
ATOM 1656 N N . LEU A 1 212 ? -10.000 -9.480 -3.698 1.00 96.31 212 LEU A N 1
ATOM 1657 C CA . LEU A 1 212 ? -10.218 -8.321 -4.559 1.00 96.31 212 LEU A CA 1
ATOM 1658 C C . LEU A 1 212 ? -9.974 -7.056 -3.731 1.00 96.31 212 LEU A C 1
ATOM 1660 O O . LEU A 1 212 ? -10.627 -6.860 -2.708 1.00 96.31 212 LEU A O 1
ATOM 1664 N N . CYS A 1 213 ? -9.044 -6.209 -4.169 1.00 95.88 213 CYS A N 1
ATOM 1665 C CA . CYS A 1 213 ? -8.881 -4.872 -3.608 1.00 95.88 213 CYS A CA 1
ATOM 1666 C C . CYS A 1 213 ? -9.921 -3.940 -4.239 1.00 95.88 213 CYS A C 1
ATOM 1668 O O . CYS A 1 213 ? -10.038 -3.893 -5.464 1.00 95.88 213 CYS A O 1
ATOM 1670 N N . MET A 1 214 ? -10.672 -3.218 -3.410 1.00 94.38 214 MET A N 1
ATOM 1671 C CA . MET A 1 214 ? -11.632 -2.211 -3.855 1.00 94.38 214 MET A CA 1
ATOM 1672 C C . MET A 1 214 ? -11.152 -0.846 -3.375 1.00 94.38 214 MET A C 1
ATOM 1674 O O . MET A 1 214 ? -10.963 -0.638 -2.178 1.00 94.38 214 MET A O 1
ATOM 1678 N N . ASP A 1 215 ? -10.950 0.072 -4.312 1.00 92.19 215 ASP A N 1
ATOM 1679 C CA . ASP A 1 215 ? -10.448 1.416 -4.044 1.00 92.19 215 ASP A CA 1
ATOM 1680 C C . ASP A 1 215 ? -11.565 2.435 -4.299 1.00 92.19 215 ASP A C 1
ATOM 1682 O O . ASP A 1 215 ? -12.086 2.522 -5.410 1.00 92.19 215 ASP A O 1
ATOM 1686 N N . ALA A 1 216 ? -11.935 3.204 -3.270 1.00 90.12 216 ALA A N 1
ATOM 1687 C CA . ALA A 1 216 ? -13.047 4.161 -3.309 1.00 90.12 216 ALA A CA 1
ATOM 1688 C C . ALA A 1 216 ? -12.923 5.238 -4.399 1.00 90.12 216 ALA A C 1
ATOM 1690 O O . ALA A 1 216 ? -13.935 5.807 -4.799 1.00 90.12 216 ALA A O 1
ATOM 1691 N N . GLY A 1 217 ? -11.714 5.507 -4.901 1.00 89.06 217 GLY A N 1
ATOM 1692 C CA . GLY A 1 217 ? -11.470 6.454 -5.987 1.00 89.06 217 GLY A CA 1
ATOM 1693 C C . GLY A 1 217 ? -11.580 5.862 -7.396 1.00 89.06 217 GLY A C 1
ATOM 1694 O O . GLY A 1 217 ? -11.450 6.608 -8.363 1.00 89.06 217 GLY A O 1
ATOM 1695 N N . HIS A 1 218 ? -11.808 4.552 -7.538 1.00 90.75 218 HIS A N 1
ATOM 1696 C CA . HIS A 1 218 ? -11.719 3.830 -8.817 1.00 90.75 218 HIS A CA 1
ATOM 1697 C C . HIS A 1 218 ? -13.057 3.268 -9.326 1.00 90.75 218 HIS A C 1
ATOM 1699 O O . HIS A 1 218 ? -13.083 2.300 -10.088 1.00 90.75 218 HIS A O 1
ATOM 1705 N N . PHE A 1 219 ? -14.169 3.888 -8.937 1.00 88.31 219 PHE A N 1
ATOM 1706 C CA . PHE A 1 219 ? -15.517 3.516 -9.369 1.00 88.31 219 PHE A CA 1
ATOM 1707 C C . PHE A 1 219 ? -16.224 4.672 -10.081 1.00 88.31 219 PHE A C 1
ATOM 1709 O O . PHE A 1 219 ? -15.701 5.788 -10.165 1.00 88.31 219 PHE A O 1
ATOM 1716 N N . HIS A 1 220 ? -17.404 4.405 -10.645 1.00 88.38 220 HIS A N 1
ATOM 1717 C CA . HIS A 1 220 ? -18.163 5.455 -11.316 1.00 88.38 220 HIS A CA 1
ATOM 1718 C C . HIS A 1 220 ? -18.587 6.538 -10.319 1.00 88.38 220 HIS A C 1
ATOM 1720 O O . HIS A 1 220 ? -18.802 6.254 -9.138 1.00 88.38 220 HIS A O 1
ATOM 1726 N N . PRO A 1 221 ? -18.792 7.786 -10.779 1.00 90.12 221 PRO A N 1
ATOM 1727 C CA . PRO A 1 221 ? -19.452 8.785 -9.955 1.00 90.12 221 PRO A CA 1
ATOM 1728 C C . PRO A 1 221 ? -20.759 8.216 -9.400 1.00 90.12 221 PRO A C 1
ATOM 1730 O O . PRO A 1 221 ? -21.523 7.610 -10.150 1.00 90.12 221 PRO A O 1
ATOM 1733 N N . THR A 1 222 ? -21.023 8.445 -8.113 1.00 91.25 222 THR A N 1
ATOM 1734 C CA . THR A 1 222 ? -22.178 7.923 -7.349 1.00 91.25 222 THR A CA 1
ATOM 1735 C C . THR A 1 222 ? -22.132 6.446 -6.942 1.00 91.25 222 THR A C 1
ATOM 1737 O O . THR A 1 222 ? -22.987 6.023 -6.168 1.00 91.25 222 THR A O 1
ATOM 1740 N N . GLU A 1 223 ? -21.142 5.672 -7.388 1.00 88.81 223 GLU A N 1
ATOM 1741 C CA . GLU A 1 223 ? -20.944 4.295 -6.927 1.00 88.81 223 GLU A CA 1
ATOM 1742 C C . GLU A 1 223 ? -20.287 4.282 -5.532 1.00 88.81 223 GLU A C 1
ATOM 1744 O O . GLU A 1 223 ? -19.438 5.124 -5.228 1.00 88.81 223 GLU A O 1
ATOM 1749 N N . VAL A 1 224 ? -20.709 3.357 -4.661 1.00 83.00 224 VAL A N 1
ATOM 1750 C CA . VAL A 1 224 ? -20.259 3.265 -3.260 1.00 83.00 224 VAL A CA 1
ATOM 1751 C C . VAL A 1 224 ? -19.782 1.851 -2.928 1.00 83.00 224 VAL A C 1
ATOM 1753 O O . VAL A 1 224 ? -20.338 0.875 -3.423 1.00 83.00 224 VAL A O 1
ATOM 1756 N N . ILE A 1 225 ? -18.761 1.748 -2.070 1.00 79.88 225 ILE A N 1
ATOM 1757 C CA . ILE A 1 225 ?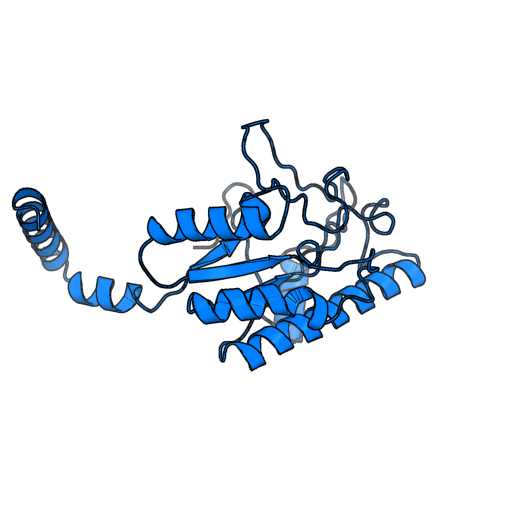 -18.181 0.473 -1.588 1.00 79.88 225 ILE A CA 1
ATOM 1758 C C . ILE A 1 225 ? -18.800 0.046 -0.231 1.00 79.88 225 ILE A C 1
ATOM 1760 O O . ILE A 1 225 ? -18.349 -0.904 0.402 1.00 79.88 225 ILE A O 1
ATOM 1764 N N . SER A 1 226 ? -19.832 0.752 0.242 1.00 68.81 226 SER A N 1
ATOM 1765 C CA . SER A 1 226 ? -20.477 0.554 1.552 1.00 68.81 226 SER A CA 1
ATOM 1766 C C . SER A 1 226 ? -21.544 -0.532 1.569 1.00 68.81 226 SER A C 1
ATOM 1768 O O . SER A 1 226 ? -22.363 -0.520 0.621 1.00 68.81 226 SER A O 1
#

Radius of gyration: 20.66 Å; Cα contacts (8 Å, |Δi|>4): 285; chains: 1; bounding box: 54×40×61 Å